Protein AF-A0A538C9Y2-F1 (afdb_monomer)

Solvent-accessible surface area (backbone atoms only — not comparable to full-atom values): 11359 Å² total; per-residue (Å²): 138,82,80,75,84,70,87,65,75,98,42,74,61,58,55,48,51,52,52,49,19,61,74,65,37,45,40,38,37,47,62,52,49,59,55,42,69,85,42,98,68,53,75,65,58,52,51,53,49,55,51,49,41,48,76,68,60,25,46,80,41,68,25,97,85,27,70,42,57,88,92,59,59,71,80,71,90,69,94,67,87,70,79,77,81,77,71,86,83,58,96,64,52,66,62,55,53,51,48,57,54,56,45,64,68,47,66,74,74,50,72,69,51,50,44,54,32,50,60,38,36,77,73,68,34,61,67,35,45,51,53,58,50,48,39,43,46,58,56,31,50,61,55,32,59,79,54,60,86,72,83,60,54,71,65,56,41,35,52,54,14,48,54,18,38,53,53,29,68,76,66,61,61,66,87,74,74,62,59,65,70,68,60,26,49,60,36,37,74,106

Secondary structure (DSSP, 8-state):
-----------HHHHHHHHHHHHHSEEEHHHHHHHHHTS---HHHHHHHHHHHHHTTPEEE--SS-SS-TTT-PPP---S-------TT-TTHHHHHHHHHHHHHSPPPPHHHHHHHHHHHHTT-HHHHHHHHHHHHHHHHHHHHTTTTSSS-HHHHHHHHHHHHHHHHHH--GGG---HHHHHHHHHH-

Structure (mmCIF, N/CA/C/O backbone):
data_AF-A0A538C9Y2-F1
#
_entry.id   AF-A0A538C9Y2-F1
#
loop_
_atom_site.group_PDB
_atom_site.id
_atom_site.type_symbol
_atom_site.label_atom_id
_atom_site.label_alt_id
_atom_site.label_comp_id
_atom_site.label_asym_id
_atom_site.label_entity_id
_atom_site.label_seq_id
_atom_site.pdbx_PDB_ins_code
_atom_site.Cartn_x
_atom_site.Cartn_y
_atom_site.Cartn_z
_atom_site.occupancy
_atom_site.B_iso_or_equiv
_atom_site.auth_seq_id
_atom_site.auth_comp_id
_atom_site.auth_asym_id
_atom_site.auth_atom_id
_atom_site.pdbx_PDB_model_num
ATOM 1 N N . MET A 1 1 ? -18.931 -24.670 15.372 1.00 31.06 1 MET A N 1
ATOM 2 C CA . MET A 1 1 ? -18.479 -24.157 16.679 1.00 31.06 1 MET A CA 1
ATOM 3 C C . MET A 1 1 ? -16.964 -24.168 16.667 1.00 31.06 1 MET A C 1
ATOM 5 O O . MET A 1 1 ? -16.371 -25.188 16.983 1.00 31.06 1 MET A O 1
ATOM 9 N N . LEU A 1 2 ? -16.358 -23.085 16.188 1.00 30.67 2 LEU A N 1
ATOM 10 C CA . LEU A 1 2 ? -14.937 -22.816 16.376 1.00 30.67 2 LEU A CA 1
ATOM 11 C C . LEU A 1 2 ? -14.895 -21.688 17.400 1.00 30.67 2 LEU A C 1
ATOM 13 O O . LEU A 1 2 ? -15.105 -20.535 17.055 1.00 30.67 2 LEU A O 1
ATOM 17 N N . THR A 1 3 ? -14.762 -22.043 18.673 1.00 33.00 3 THR A N 1
ATOM 18 C CA . THR A 1 3 ? -14.385 -21.080 19.704 1.00 33.00 3 THR A CA 1
ATOM 19 C C . THR A 1 3 ? -12.916 -20.787 19.460 1.00 33.00 3 THR A C 1
ATOM 21 O O . THR A 1 3 ? -12.056 -21.605 19.784 1.00 33.00 3 THR A O 1
ATOM 24 N N . VAL A 1 4 ? -12.632 -19.678 18.782 1.00 35.84 4 VAL A N 1
ATOM 25 C CA . VAL A 1 4 ? -11.295 -19.097 18.835 1.00 35.84 4 VAL A CA 1
ATOM 26 C C . VAL A 1 4 ? -11.118 -18.693 20.297 1.00 35.84 4 VAL A C 1
ATOM 28 O O . VAL A 1 4 ? -11.858 -17.844 20.789 1.00 35.84 4 VAL A O 1
ATOM 31 N N . ASP A 1 5 ? -10.235 -19.389 21.015 1.00 40.16 5 ASP A N 1
ATOM 32 C CA . ASP A 1 5 ? -9.753 -18.986 22.339 1.00 40.16 5 ASP A CA 1
ATOM 33 C C . ASP A 1 5 ? -8.989 -17.671 22.158 1.00 40.16 5 ASP A C 1
ATOM 35 O O . ASP A 1 5 ? -7.766 -17.645 22.020 1.00 40.16 5 ASP A O 1
ATOM 39 N N . ILE A 1 6 ? -9.723 -16.567 22.058 1.00 46.56 6 ILE A N 1
ATOM 40 C CA . ILE A 1 6 ? -9.126 -15.243 22.059 1.00 46.56 6 ILE A CA 1
ATOM 41 C C . ILE A 1 6 ? -8.857 -14.943 23.521 1.00 46.56 6 ILE A C 1
ATOM 43 O O . ILE A 1 6 ? -9.779 -14.792 24.321 1.00 46.56 6 ILE A O 1
ATOM 47 N N . SER A 1 7 ? -7.576 -14.879 23.865 1.00 45.91 7 SER A N 1
ATOM 48 C CA . SER A 1 7 ? -7.099 -14.398 25.157 1.00 45.91 7 SER A CA 1
ATOM 49 C C . SER A 1 7 ? -7.312 -12.880 25.245 1.00 45.91 7 SER A C 1
ATOM 51 O O . SER A 1 7 ? -6.352 -12.116 25.364 1.00 45.91 7 SER A O 1
ATOM 53 N N . LEU A 1 8 ? -8.567 -12.434 25.143 1.00 50.62 8 LEU A N 1
ATOM 54 C CA . LEU A 1 8 ? -8.949 -11.101 25.580 1.00 50.62 8 LEU A CA 1
ATOM 55 C C . LEU A 1 8 ? -8.762 -11.091 27.099 1.00 50.62 8 LEU A C 1
ATOM 57 O O . LEU A 1 8 ? -9.219 -12.024 27.765 1.00 50.62 8 LEU A O 1
ATOM 61 N N . PRO A 1 9 ? -8.058 -10.104 27.667 1.00 51.81 9 PRO A N 1
ATOM 62 C CA . PRO A 1 9 ? -8.057 -9.949 29.111 1.00 51.81 9 PRO A CA 1
ATOM 63 C C . PRO A 1 9 ? -9.517 -9.822 29.581 1.00 51.81 9 PRO A C 1
ATOM 65 O O . PRO A 1 9 ? -10.330 -9.212 28.885 1.00 51.81 9 PRO A O 1
ATOM 68 N N . ASP A 1 10 ? -9.853 -10.434 30.723 1.00 52.84 10 ASP A N 1
ATOM 69 C CA . ASP A 1 10 ? -11.167 -10.325 31.380 1.00 52.84 10 ASP A CA 1
ATOM 70 C C . ASP A 1 10 ? -11.382 -8.874 31.841 1.00 52.84 10 ASP A C 1
ATOM 72 O O . ASP A 1 10 ? -11.237 -8.528 33.013 1.00 52.84 10 ASP A O 1
ATOM 76 N N . VAL A 1 11 ? -11.652 -7.996 30.882 1.00 62.91 11 VAL A N 1
ATOM 77 C CA . VAL A 1 11 ? -11.918 -6.583 31.097 1.00 62.91 11 VAL A CA 1
ATOM 78 C C . VAL A 1 11 ? -13.399 -6.383 30.840 1.00 62.91 11 VAL A C 1
ATOM 80 O O . VAL A 1 11 ? -13.886 -6.573 29.721 1.00 62.91 11 VAL A O 1
ATOM 83 N N . GLU A 1 12 ? -14.127 -6.016 31.893 1.00 63.16 12 GLU A N 1
ATOM 84 C CA . GLU A 1 12 ? -15.571 -5.771 31.832 1.00 63.16 12 GLU A CA 1
ATOM 85 C C . GLU A 1 12 ? -15.935 -4.728 30.756 1.00 63.16 12 GLU A C 1
ATOM 87 O O . GLU A 1 12 ? -17.010 -4.816 30.159 1.00 63.16 12 GLU A O 1
ATOM 92 N N . GLU A 1 13 ? -15.040 -3.781 30.449 1.00 64.88 13 GLU A N 1
ATOM 93 C CA . GLU A 1 13 ? -15.229 -2.781 29.389 1.00 64.88 13 GLU A CA 1
ATOM 94 C C . GLU A 1 13 ? -15.234 -3.385 27.974 1.00 64.88 13 GLU A C 1
ATOM 96 O O . GLU A 1 13 ? -16.109 -3.046 27.174 1.00 64.88 13 GLU A O 1
ATOM 101 N N . LEU A 1 14 ? -14.332 -4.329 27.669 1.00 66.19 14 LEU A N 1
ATOM 102 C CA . LEU A 1 14 ? -14.289 -5.008 26.363 1.00 66.19 14 LEU A CA 1
ATOM 103 C C . LEU A 1 14 ? -15.532 -5.873 26.146 1.00 66.19 14 LEU A C 1
ATOM 105 O O . LEU A 1 14 ? -16.110 -5.870 25.058 1.00 66.19 14 LEU A O 1
ATOM 109 N N . GLN A 1 15 ? -15.983 -6.578 27.188 1.00 68.62 15 GLN A N 1
ATOM 110 C CA . GLN A 1 15 ? -17.207 -7.381 27.120 1.00 68.62 15 GLN A CA 1
ATOM 111 C C . GLN A 1 15 ? -18.448 -6.510 26.907 1.00 68.62 15 GLN A C 1
ATOM 113 O O . GLN A 1 15 ? -19.307 -6.861 26.095 1.00 68.62 15 GLN A O 1
ATOM 118 N N . LYS A 1 16 ? -18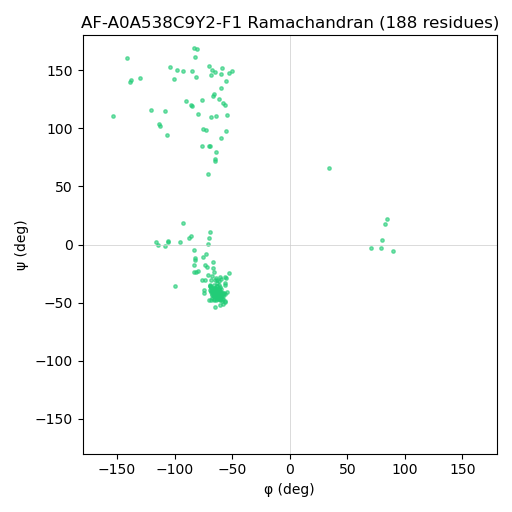.524 -5.352 27.575 1.00 71.56 16 LYS A N 1
ATOM 119 C CA . LYS A 1 16 ? -19.590 -4.372 27.340 1.00 71.56 16 LYS A CA 1
ATOM 120 C C . LYS A 1 16 ? -19.597 -3.863 25.907 1.00 71.56 16 LYS A C 1
ATOM 122 O O . LYS A 1 16 ? -20.661 -3.822 25.299 1.00 71.56 16 LYS A O 1
ATOM 127 N N . LEU A 1 17 ? -18.431 -3.511 25.367 1.00 73.75 17 LEU A N 1
ATOM 128 C CA . LEU A 1 17 ? -18.324 -3.008 24.000 1.00 73.75 17 LEU A CA 1
ATOM 129 C C . LEU A 1 17 ? -18.760 -4.066 22.978 1.00 73.75 17 LEU A C 1
ATOM 131 O O . LEU A 1 17 ? -19.532 -3.768 22.070 1.00 73.75 17 LEU A O 1
ATOM 135 N N . VAL A 1 18 ? -18.315 -5.311 23.154 1.00 72.19 18 VAL A N 1
ATOM 136 C CA . VAL A 1 18 ? -18.739 -6.450 22.329 1.00 72.19 18 VAL A CA 1
ATOM 137 C C . VAL A 1 18 ? -20.254 -6.626 22.396 1.00 72.19 18 VAL A C 1
ATOM 139 O O . VAL A 1 18 ? -20.898 -6.770 21.359 1.00 72.19 18 VAL A O 1
ATOM 142 N N . GLN A 1 19 ? -20.836 -6.585 23.596 1.00 72.88 19 GLN A N 1
ATOM 143 C CA . GLN A 1 19 ? -22.275 -6.747 23.784 1.00 72.88 19 GLN A CA 1
ATOM 144 C C . GLN A 1 19 ? -23.070 -5.608 23.134 1.00 72.88 19 GLN A C 1
ATOM 146 O O . GLN A 1 19 ? -24.059 -5.876 22.453 1.00 72.88 19 GLN A O 1
ATOM 151 N N . GLU A 1 20 ? -22.616 -4.361 23.265 1.00 73.81 20 GLU A N 1
ATOM 152 C CA . GLU A 1 20 ? -23.222 -3.224 22.568 1.00 73.81 20 GLU A CA 1
ATOM 153 C C . GLU A 1 20 ? -23.109 -3.350 21.046 1.00 73.81 20 GLU A C 1
ATOM 155 O O . GLU A 1 20 ? -24.078 -3.068 20.342 1.00 73.81 20 GLU A O 1
ATOM 160 N N . GLY A 1 21 ? -21.964 -3.809 20.534 1.00 72.50 21 GLY A N 1
ATOM 161 C CA . GLY A 1 21 ? -21.765 -4.047 19.106 1.00 72.50 21 GLY A CA 1
ATOM 162 C C . GLY A 1 21 ? -22.642 -5.167 18.559 1.00 72.50 21 GLY A C 1
ATOM 163 O O . GLY A 1 21 ? -23.191 -5.035 17.470 1.00 72.50 21 GLY A O 1
ATOM 164 N N . LEU A 1 22 ? -22.848 -6.234 19.332 1.00 69.81 22 LEU A N 1
ATOM 165 C CA . LEU A 1 22 ? -23.773 -7.321 19.000 1.00 69.81 22 LEU A CA 1
ATOM 166 C C . LEU A 1 22 ? -25.245 -6.883 19.061 1.00 69.81 22 LEU A C 1
ATOM 168 O O . LEU A 1 22 ? -26.044 -7.347 18.250 1.00 69.81 22 LEU A O 1
ATOM 172 N N . GLU A 1 23 ? -25.618 -5.995 19.988 1.00 72.75 23 GLU A N 1
ATOM 173 C CA . GLU A 1 23 ? -26.985 -5.462 20.084 1.00 72.75 23 GLU A CA 1
ATOM 174 C C . GLU A 1 23 ? -27.297 -4.435 18.988 1.00 72.75 23 GLU A C 1
ATOM 176 O O . GLU A 1 23 ? -28.391 -4.449 18.418 1.00 72.75 23 GLU A O 1
ATOM 181 N N . LYS A 1 24 ? -26.349 -3.541 18.688 1.00 72.38 24 LYS A N 1
ATOM 182 C CA . LYS A 1 24 ? -26.506 -2.489 17.672 1.00 72.38 24 LYS A CA 1
ATOM 183 C C . LYS A 1 24 ? -26.214 -2.995 16.257 1.00 72.38 24 LYS A C 1
ATOM 185 O O . LYS A 1 24 ? -26.699 -2.400 15.298 1.00 72.38 24 LYS A O 1
ATOM 190 N N . GLY A 1 25 ? -25.428 -4.064 16.118 1.00 68.50 25 GLY A N 1
ATOM 191 C CA . GLY A 1 25 ? -24.939 -4.602 14.844 1.00 68.50 25 GLY A CA 1
ATOM 192 C C . GLY A 1 25 ? -23.894 -3.725 14.146 1.00 68.50 25 GLY A C 1
ATOM 193 O O . GLY A 1 25 ? -23.379 -4.112 13.102 1.00 68.50 25 GLY A O 1
ATOM 194 N N . VAL A 1 26 ? -23.573 -2.558 14.710 1.00 74.19 26 VAL A N 1
ATOM 195 C CA . VAL A 1 26 ? -22.614 -1.583 14.183 1.00 74.19 26 VAL A CA 1
ATOM 196 C C . VAL A 1 26 ? -21.761 -1.027 15.323 1.00 74.19 26 VAL A C 1
ATOM 198 O O . VAL A 1 26 ? -22.283 -0.791 16.415 1.00 74.19 26 VAL A O 1
ATOM 201 N N . LEU A 1 27 ? -20.471 -0.807 15.071 1.00 78.25 27 LEU A N 1
ATOM 202 C CA . LEU A 1 27 ? -19.543 -0.154 16.004 1.00 78.25 27 LEU A CA 1
ATOM 203 C C . LEU A 1 27 ? -18.630 0.818 15.260 1.00 78.25 27 LEU A C 1
ATOM 205 O O . LEU A 1 27 ? -18.125 0.501 14.181 1.00 78.25 27 LEU A O 1
ATOM 209 N N . ASN A 1 28 ? -18.368 1.977 15.860 1.00 77.56 28 ASN A N 1
ATOM 210 C CA . ASN A 1 28 ? -17.467 2.969 15.277 1.00 77.56 28 ASN A CA 1
ATOM 211 C C . ASN A 1 28 ? -16.035 2.768 15.793 1.00 77.56 28 ASN A C 1
ATOM 213 O O . ASN A 1 28 ? -15.823 2.400 16.950 1.00 77.56 28 ASN A O 1
ATOM 217 N N . TYR A 1 29 ? -15.027 3.092 14.978 1.00 69.94 29 TYR A N 1
ATOM 218 C CA . TYR A 1 29 ? -13.628 2.995 15.424 1.00 69.94 29 TYR A CA 1
ATOM 219 C C . TYR A 1 29 ? -13.304 3.879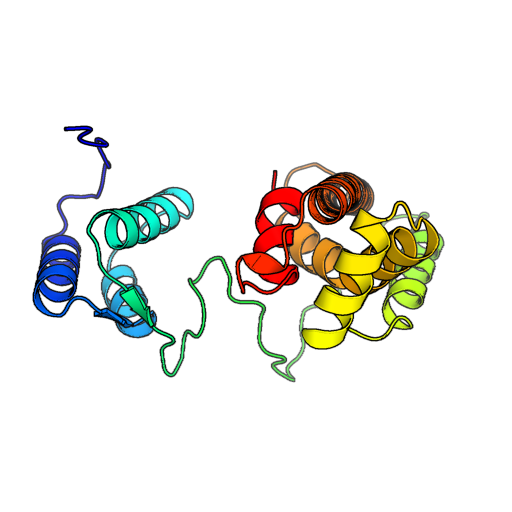 16.636 1.00 69.94 29 TYR A C 1
ATOM 221 O O . TYR A 1 29 ? -12.445 3.507 17.427 1.00 69.94 29 TYR A O 1
ATOM 229 N N . ASP A 1 30 ? -13.988 5.012 16.813 1.00 68.38 30 ASP A N 1
ATOM 230 C CA . ASP A 1 30 ? -13.795 5.882 17.982 1.00 68.38 30 ASP A CA 1
ATOM 231 C C . ASP A 1 30 ? -14.296 5.230 19.277 1.00 68.38 30 ASP A C 1
ATOM 233 O O . ASP A 1 30 ? -13.669 5.370 20.325 1.00 68.38 30 ASP A O 1
ATOM 237 N N . GLU A 1 31 ? -15.397 4.476 19.205 1.00 72.31 31 GLU A N 1
ATOM 238 C CA . GLU A 1 31 ? -15.946 3.736 20.348 1.00 72.31 31 GLU A CA 1
ATOM 239 C C . GLU A 1 31 ? -15.002 2.598 20.744 1.00 72.31 31 GLU A C 1
ATOM 241 O O . GLU A 1 31 ? -14.722 2.397 21.926 1.00 72.31 31 GLU A O 1
ATOM 246 N N . ILE A 1 32 ? -14.442 1.912 19.744 1.00 74.56 32 ILE A N 1
ATOM 247 C CA . ILE A 1 32 ? -13.447 0.859 19.952 1.00 74.56 32 ILE A CA 1
ATOM 248 C C . ILE A 1 32 ? -12.157 1.449 20.527 1.00 74.56 32 ILE A C 1
ATOM 250 O O . ILE A 1 32 ? -11.648 0.936 21.515 1.00 74.56 32 ILE A O 1
ATOM 254 N N . ALA A 1 33 ? -11.644 2.545 19.965 1.00 70.44 33 ALA A N 1
ATOM 255 C CA . ALA A 1 33 ? -10.437 3.205 20.457 1.00 70.44 33 ALA A CA 1
ATOM 256 C C . ALA A 1 33 ? -10.598 3.706 21.898 1.00 70.44 33 ALA A C 1
ATOM 258 O O . ALA A 1 33 ? -9.693 3.515 22.697 1.00 70.44 33 ALA A O 1
ATOM 259 N N . THR A 1 34 ? -11.759 4.268 22.246 1.00 71.75 34 THR A N 1
ATOM 260 C CA . THR A 1 34 ? -12.047 4.730 23.614 1.00 71.75 34 THR A CA 1
ATOM 261 C C . THR A 1 34 ? -12.058 3.568 24.607 1.00 71.75 34 THR A C 1
ATOM 263 O O . THR A 1 34 ? -11.487 3.682 25.683 1.00 71.75 34 THR A O 1
ATOM 266 N N . ALA A 1 35 ? -12.660 2.431 24.247 1.00 72.00 35 ALA A N 1
ATOM 267 C CA . ALA A 1 35 ? -12.663 1.251 25.113 1.00 72.00 35 ALA A CA 1
ATOM 268 C C . ALA A 1 35 ? -11.287 0.574 25.214 1.00 72.00 35 ALA A C 1
ATOM 270 O O . ALA A 1 35 ? -11.013 -0.114 26.191 1.00 72.00 35 ALA A O 1
ATOM 271 N N . LEU A 1 36 ? -10.443 0.734 24.191 1.00 70.12 36 LEU A N 1
ATOM 272 C CA . LEU A 1 36 ? -9.070 0.233 24.173 1.00 70.12 36 LEU A CA 1
ATOM 273 C C . LEU A 1 36 ? -8.085 1.182 24.876 1.00 70.12 36 LEU A C 1
ATOM 275 O O . LEU A 1 36 ? -6.998 0.736 25.215 1.00 70.12 36 LEU A O 1
ATOM 279 N N . ASP A 1 37 ? -8.427 2.456 25.096 1.00 66.25 37 ASP A N 1
ATOM 280 C CA . ASP A 1 37 ? -7.532 3.449 25.719 1.00 66.25 37 ASP A CA 1
ATOM 281 C C . ASP A 1 37 ? -7.223 3.095 27.184 1.00 66.25 37 ASP A C 1
ATOM 283 O O . ASP A 1 37 ? -6.094 3.247 27.649 1.00 66.25 37 ASP A O 1
ATOM 287 N N . ASP A 1 38 ? -8.207 2.522 27.882 1.00 60.06 38 ASP A N 1
ATOM 288 C CA . ASP A 1 38 ? -8.070 2.051 29.264 1.00 60.06 38 ASP A CA 1
ATOM 289 C C . ASP A 1 38 ? -7.440 0.645 29.369 1.00 60.06 38 ASP A C 1
ATOM 291 O O . ASP A 1 38 ? -7.153 0.166 30.471 1.00 60.06 38 ASP A O 1
ATOM 295 N N . VAL A 1 39 ? -7.175 -0.024 28.237 1.00 64.38 39 VAL A N 1
ATOM 296 C CA . VAL A 1 39 ? -6.642 -1.393 28.200 1.00 64.38 39 VAL A CA 1
ATOM 297 C C . VAL A 1 39 ? -5.302 -1.434 27.474 1.00 64.38 39 VAL A C 1
ATOM 299 O O . VAL A 1 39 ? -5.211 -1.239 26.266 1.00 64.38 39 VAL A O 1
ATOM 302 N N . GLU A 1 40 ? -4.235 -1.794 28.190 1.00 57.75 40 GLU A N 1
ATOM 303 C CA . GLU A 1 40 ? -2.929 -2.046 27.571 1.00 57.75 40 GLU A CA 1
ATOM 304 C C . GLU A 1 40 ? -2.962 -3.332 26.724 1.00 57.75 40 GLU A C 1
ATOM 306 O O . GLU A 1 40 ? -2.590 -4.417 27.175 1.00 57.75 40 GLU A O 1
ATOM 311 N N . LEU A 1 41 ? -3.408 -3.213 25.473 1.00 65.81 41 LEU A N 1
ATOM 312 C CA . LEU A 1 41 ? -3.376 -4.286 24.484 1.00 65.81 41 LEU A CA 1
ATOM 313 C C . LEU A 1 41 ? -2.211 -4.110 23.518 1.00 65.81 41 LEU A C 1
ATOM 315 O O . LEU A 1 41 ? -1.856 -3.008 23.090 1.00 65.81 41 LEU A O 1
ATOM 319 N N . ASN A 1 42 ? -1.606 -5.234 23.150 1.00 62.62 42 ASN A N 1
ATOM 320 C CA . ASN A 1 42 ? -0.593 -5.259 22.108 1.00 62.62 42 ASN A CA 1
ATOM 321 C C . ASN A 1 42 ? -1.243 -5.249 20.707 1.00 62.62 42 ASN A C 1
ATOM 323 O O . ASN A 1 42 ? -2.450 -5.424 20.540 1.00 62.62 42 ASN A O 1
ATOM 327 N N . LYS A 1 43 ? -0.430 -5.020 19.669 1.00 60.19 43 LYS A N 1
ATOM 328 C CA . LYS A 1 43 ? -0.933 -4.885 18.290 1.00 60.19 43 LYS A CA 1
ATOM 329 C C . LYS A 1 43 ? -1.671 -6.130 17.786 1.00 60.19 43 LYS A C 1
ATOM 331 O O . LYS A 1 43 ? -2.673 -5.973 17.104 1.00 60.19 43 LYS A O 1
ATOM 336 N N . GLU A 1 44 ? -1.199 -7.326 18.138 1.00 60.69 44 GLU A N 1
ATOM 337 C CA . GLU A 1 44 ? -1.849 -8.592 17.764 1.00 60.69 44 GLU A CA 1
ATOM 338 C C . GLU A 1 44 ? -3.220 -8.737 18.438 1.00 60.69 44 GLU A C 1
ATOM 340 O O . GLU A 1 44 ? -4.202 -9.022 17.766 1.00 60.69 44 GLU A O 1
ATOM 345 N N . GLN A 1 45 ? -3.326 -8.430 19.734 1.00 65.50 45 GLN A N 1
ATOM 346 C CA . GLN A 1 45 ? -4.592 -8.494 20.471 1.00 65.50 45 GLN A CA 1
ATOM 347 C C . GLN A 1 45 ? -5.638 -7.516 19.930 1.00 65.50 45 GLN A C 1
ATOM 349 O O . GLN A 1 45 ? -6.827 -7.827 19.905 1.00 65.50 45 GLN A O 1
ATOM 354 N N . ILE A 1 46 ? -5.202 -6.337 19.483 1.00 70.00 46 ILE A N 1
ATOM 355 C CA . ILE A 1 46 ? -6.085 -5.358 18.847 1.00 70.00 46 ILE A CA 1
ATOM 356 C C . ILE A 1 46 ? -6.607 -5.904 17.507 1.00 70.00 46 ILE A C 1
ATOM 358 O O . ILE A 1 46 ? -7.798 -5.787 17.222 1.00 70.00 46 ILE A O 1
ATOM 362 N N . GLU A 1 47 ? -5.748 -6.510 16.684 1.00 67.12 47 GLU A N 1
ATOM 363 C CA . GLU A 1 47 ? -6.144 -7.123 15.405 1.00 67.12 47 GLU A CA 1
ATOM 364 C C . GLU A 1 47 ? -7.097 -8.317 15.598 1.00 67.12 47 GLU A C 1
ATOM 366 O O . GLU A 1 47 ? -8.112 -8.418 14.896 1.00 67.12 47 GLU A O 1
ATOM 371 N N . ASP A 1 48 ? -6.835 -9.165 16.593 1.00 70.06 48 ASP A N 1
ATOM 372 C CA . ASP A 1 48 ? -7.717 -10.273 16.972 1.00 70.06 48 ASP A CA 1
ATOM 373 C C . ASP A 1 48 ? -9.092 -9.765 17.428 1.00 70.06 48 ASP A C 1
ATOM 375 O O . ASP A 1 48 ? -10.122 -10.337 17.060 1.00 70.06 48 ASP A O 1
ATOM 379 N N . PHE A 1 49 ? -9.132 -8.649 18.163 1.00 75.19 49 PHE A N 1
ATOM 380 C CA . PHE A 1 49 ? -10.379 -8.026 18.608 1.00 75.19 49 PHE A CA 1
ATOM 381 C C . PHE A 1 49 ? -11.219 -7.492 17.439 1.00 75.19 49 PHE A C 1
ATOM 383 O O . PHE A 1 49 ? -12.422 -7.746 17.371 1.00 75.19 49 PHE A O 1
ATOM 390 N N . TYR A 1 50 ? -10.597 -6.815 16.469 1.00 73.56 50 TYR A N 1
ATOM 391 C CA . TYR A 1 50 ? -11.299 -6.382 15.254 1.00 73.56 50 TYR A CA 1
ATOM 392 C C . TYR A 1 50 ? -11.845 -7.568 14.454 1.00 73.56 50 TYR A C 1
ATOM 394 O O . TYR A 1 50 ? -12.980 -7.527 13.976 1.00 73.56 50 TYR A O 1
ATOM 402 N N . THR A 1 51 ? -11.057 -8.637 14.338 1.00 71.69 51 THR A N 1
ATOM 403 C CA . THR A 1 51 ? -11.466 -9.862 13.639 1.00 71.69 51 THR A CA 1
ATOM 404 C C . THR A 1 51 ? -12.653 -10.527 14.337 1.00 71.69 51 THR A C 1
ATOM 406 O O . THR A 1 51 ? -13.598 -10.956 13.675 1.00 71.69 51 THR A O 1
ATOM 409 N N . TYR A 1 52 ? -12.645 -10.553 15.671 1.00 76.75 52 TYR A N 1
ATOM 410 C CA . TYR A 1 52 ? -13.730 -11.093 16.486 1.00 76.75 52 TYR A CA 1
ATOM 411 C C . TYR A 1 52 ? -15.054 -10.359 16.275 1.00 76.75 52 TYR A C 1
ATOM 413 O O . TYR A 1 52 ? -16.082 -11.011 16.082 1.00 76.75 52 TYR A O 1
ATOM 421 N N . LEU A 1 53 ? -15.029 -9.023 16.260 1.00 75.94 53 LEU A N 1
ATOM 422 C CA . LEU A 1 53 ? -16.221 -8.204 16.024 1.00 75.94 53 LEU A CA 1
ATOM 423 C C . LEU A 1 53 ? -16.846 -8.502 14.653 1.00 75.94 53 LEU A C 1
ATOM 425 O O . LEU A 1 53 ? -18.056 -8.703 14.557 1.00 75.94 53 LEU A O 1
ATOM 429 N N . ILE A 1 54 ? -16.020 -8.613 13.611 1.00 71.38 54 ILE A N 1
ATOM 430 C CA . ILE A 1 54 ? -16.481 -8.917 12.250 1.00 71.38 54 ILE A CA 1
ATOM 431 C C . ILE A 1 54 ? -17.070 -10.336 12.166 1.00 71.38 54 ILE A C 1
ATOM 433 O O . ILE A 1 54 ? -18.137 -10.519 11.580 1.00 71.38 54 ILE A O 1
ATOM 437 N N . ASP A 1 55 ? -16.413 -11.337 12.765 1.00 73.25 55 ASP A N 1
ATOM 438 C CA . ASP A 1 55 ? -16.884 -12.735 12.757 1.00 73.25 55 ASP A CA 1
ATOM 439 C C . ASP A 1 55 ? -18.217 -12.906 13.508 1.00 73.25 55 ASP A C 1
ATOM 441 O O . ASP A 1 55 ? -19.061 -13.718 13.127 1.00 73.25 55 ASP A O 1
ATOM 445 N N . HIS A 1 56 ? -18.451 -12.077 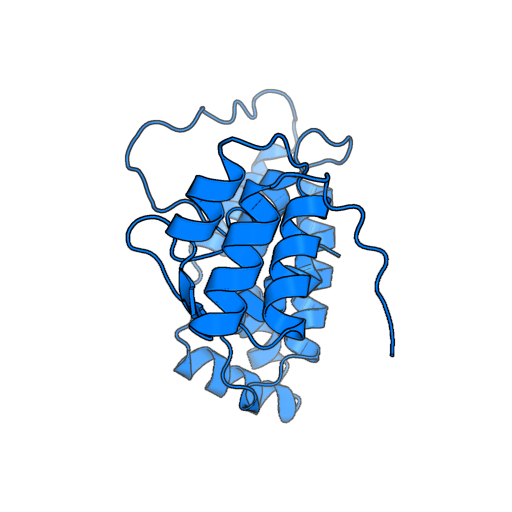14.529 1.00 72.75 56 HIS A N 1
ATOM 446 C CA . HIS A 1 56 ? -19.698 -12.055 15.299 1.00 72.75 56 HIS A CA 1
ATOM 447 C C . HIS A 1 56 ? -20.790 -11.173 14.669 1.00 72.75 56 HIS A C 1
ATOM 449 O O . HIS A 1 56 ? -21.865 -11.023 15.252 1.00 72.75 56 HIS A O 1
ATOM 455 N N . GLY A 1 57 ? -20.561 -10.652 13.458 1.00 65.75 57 GLY A N 1
ATOM 456 C CA . GLY A 1 57 ? -21.569 -9.939 12.674 1.00 65.75 57 GLY A CA 1
ATOM 457 C C . GLY A 1 57 ? -21.720 -8.460 13.020 1.00 65.75 57 GLY A C 1
ATOM 458 O O . GLY A 1 57 ? -22.768 -7.888 12.727 1.00 65.75 57 GLY A O 1
ATOM 459 N N . VAL A 1 58 ? -20.701 -7.846 13.628 1.00 76.56 58 VAL A N 1
ATOM 460 C CA . VAL A 1 58 ? -20.666 -6.403 13.883 1.00 76.56 58 VAL A CA 1
ATOM 461 C C . VAL A 1 58 ? -20.015 -5.684 12.702 1.00 76.56 58 VAL A C 1
ATOM 463 O O . VAL A 1 58 ? -18.875 -5.968 12.328 1.00 76.56 58 VAL A O 1
ATOM 466 N N . GLU A 1 59 ? -20.732 -4.732 12.114 1.00 66.25 59 GLU A N 1
ATOM 467 C CA . GLU A 1 59 ? -20.242 -3.914 11.008 1.00 66.25 59 GLU A CA 1
ATOM 468 C C . GLU A 1 59 ? -19.456 -2.704 11.549 1.00 66.25 59 GLU A C 1
ATOM 470 O O . GLU A 1 59 ? -19.968 -1.888 12.315 1.00 66.25 59 GLU A O 1
ATOM 475 N N . LEU A 1 60 ? -18.176 -2.604 11.179 1.00 74.94 60 LEU A N 1
ATOM 476 C CA . LEU A 1 60 ? -17.288 -1.537 11.644 1.00 74.94 60 LEU A CA 1
ATOM 477 C C . LEU A 1 60 ? -17.442 -0.291 10.764 1.00 74.94 60 LEU A C 1
ATOM 479 O O . LEU A 1 60 ? -17.175 -0.346 9.562 1.00 74.94 60 LEU A O 1
ATOM 483 N N . MET A 1 61 ? -17.850 0.828 11.360 1.00 66.38 61 MET A N 1
ATOM 484 C CA . MET A 1 61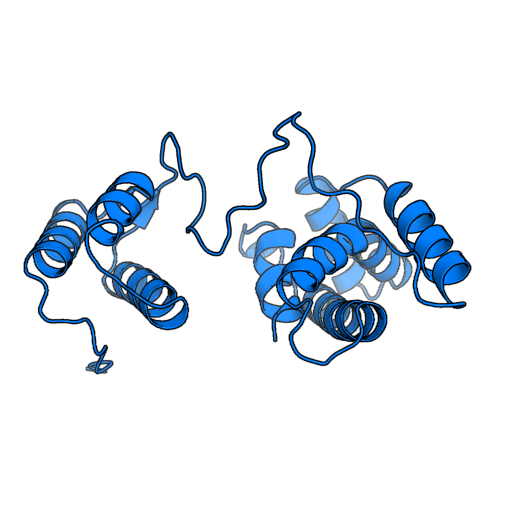 ? -18.039 2.106 10.671 1.00 66.38 61 MET A CA 1
ATOM 485 C C . MET A 1 61 ? -16.915 3.109 10.954 1.00 66.38 61 MET A C 1
ATOM 487 O O . MET A 1 61 ? -16.279 3.107 12.010 1.00 66.38 61 MET A O 1
ATOM 491 N N . GLU A 1 62 ? -16.697 4.004 9.986 1.00 57.59 62 GLU A N 1
ATOM 492 C CA . GLU A 1 62 ? -15.766 5.128 10.112 1.00 57.59 62 GLU A CA 1
ATOM 493 C C . GLU A 1 62 ? -16.206 6.065 11.258 1.00 57.59 62 GLU A C 1
ATOM 495 O O . GLU A 1 62 ? -17.343 6.535 11.274 1.00 57.59 62 GLU A O 1
ATOM 500 N N . GLY A 1 63 ? -15.312 6.340 12.213 1.00 57.81 63 GLY A N 1
ATOM 501 C CA . GLY A 1 63 ? -15.501 7.347 13.261 1.00 57.81 63 GLY A CA 1
ATOM 502 C C . GLY A 1 63 ? -15.146 8.766 12.793 1.00 57.81 63 GLY A C 1
ATOM 503 O O . GLY A 1 63 ? -14.546 8.960 11.731 1.00 57.81 63 GLY A O 1
ATOM 504 N N . GLU A 1 64 ? -15.492 9.773 13.596 1.00 48.62 64 GLU A N 1
ATOM 505 C CA . GLU A 1 64 ? -15.114 11.171 13.353 1.00 48.62 64 GLU A CA 1
ATOM 506 C C . GLU A 1 64 ? -13.594 11.369 13.442 1.00 48.62 64 GLU A C 1
ATOM 508 O O . GLU A 1 64 ? -13.028 12.111 12.631 1.00 48.62 64 GLU A O 1
ATOM 513 N N . THR A 1 65 ? -12.925 10.681 14.377 1.00 41.84 65 THR A N 1
ATOM 514 C CA . THR A 1 65 ? -11.463 10.764 14.554 1.00 41.84 65 THR A CA 1
ATOM 515 C C . THR A 1 65 ? -10.700 9.596 13.925 1.00 41.84 65 THR A C 1
ATOM 517 O O . THR A 1 65 ? -9.636 9.803 13.335 1.00 41.84 65 THR A O 1
ATOM 520 N N . HIS A 1 66 ? -11.250 8.384 13.958 1.00 46.88 66 HIS A N 1
ATOM 521 C CA . HIS A 1 66 ? -10.624 7.181 13.412 1.00 46.88 66 HIS A CA 1
ATOM 522 C C . HIS A 1 66 ? -11.440 6.668 12.218 1.00 46.88 66 HIS A C 1
ATOM 524 O O . HIS A 1 66 ? -12.487 6.054 12.372 1.00 46.88 66 HIS A O 1
ATOM 530 N N . LYS A 1 67 ? -10.963 6.906 10.989 1.00 48.97 67 LYS A N 1
ATOM 531 C CA . LYS A 1 67 ? -11.608 6.376 9.763 1.00 48.97 67 LYS A CA 1
ATOM 532 C C . LYS A 1 67 ? -11.227 4.929 9.448 1.00 48.97 67 LYS A C 1
ATOM 534 O O . LYS A 1 67 ? -11.840 4.292 8.604 1.00 48.97 67 LYS A O 1
ATOM 539 N N . HIS A 1 68 ? -10.192 4.436 10.114 1.00 47.19 68 HIS A N 1
ATOM 540 C CA . HIS A 1 68 ? -9.621 3.110 9.947 1.00 47.19 68 HIS A CA 1
ATOM 541 C C . HIS A 1 68 ? -9.219 2.568 11.322 1.00 47.19 68 HIS A C 1
ATOM 543 O O . HIS A 1 68 ? -9.012 3.372 12.241 1.00 47.19 68 HIS A O 1
ATOM 549 N N . PRO A 1 69 ? -9.040 1.243 11.463 1.00 46.56 69 PRO A N 1
ATOM 550 C CA . PRO A 1 69 ? -8.439 0.672 12.658 1.00 46.56 69 PRO A CA 1
ATOM 551 C C . PRO A 1 69 ? -7.113 1.385 13.002 1.00 46.56 69 PRO A C 1
ATOM 553 O O . PRO A 1 69 ? -6.394 1.791 12.084 1.00 46.56 69 PRO A O 1
ATOM 556 N N . PRO A 1 70 ? -6.705 1.489 14.279 1.00 44.91 70 PRO A N 1
ATOM 557 C CA . PRO A 1 70 ? -5.442 2.115 14.690 1.00 44.91 70 PRO A CA 1
ATOM 558 C C . PRO A 1 70 ? -4.202 1.550 13.972 1.00 44.91 70 PRO A C 1
ATOM 560 O O . PRO A 1 70 ? -3.194 2.233 13.815 1.00 44.91 70 PRO A O 1
ATOM 563 N N . HIS A 1 71 ? -4.272 0.307 13.482 1.00 44.69 71 HIS A N 1
ATOM 564 C CA . HIS A 1 71 ? -3.215 -0.336 12.695 1.00 44.69 71 HIS A CA 1
ATOM 565 C C . HIS A 1 71 ? -3.216 0.037 11.194 1.00 44.69 71 HIS A C 1
ATOM 567 O O . HIS A 1 71 ? -2.250 -0.265 10.486 1.00 44.69 71 HIS A O 1
ATOM 573 N N . GLU A 1 72 ? -4.271 0.686 10.699 1.00 38.78 72 GLU A N 1
ATOM 574 C CA . GLU A 1 72 ? -4.486 1.134 9.312 1.00 38.78 72 GLU A CA 1
ATOM 575 C C . GLU A 1 72 ? -4.580 2.661 9.169 1.00 38.78 72 GLU A C 1
ATOM 577 O O . GLU A 1 72 ? -4.742 3.158 8.051 1.00 38.78 72 GLU A O 1
ATOM 582 N N . GLN A 1 73 ? -4.414 3.427 10.253 1.00 40.62 73 GLN A N 1
ATOM 583 C CA . GLN A 1 73 ? -4.201 4.870 10.159 1.00 40.62 73 GLN A CA 1
ATOM 584 C C . GLN A 1 73 ? -2.932 5.158 9.340 1.00 40.62 73 GLN A C 1
ATOM 586 O O . GLN A 1 73 ? -1.812 5.243 9.844 1.00 40.62 73 GLN A O 1
ATOM 591 N N . LEU A 1 74 ? -3.115 5.336 8.032 1.00 43.41 74 LEU A N 1
ATOM 592 C CA . LEU A 1 74 ? -2.253 6.187 7.232 1.00 43.41 74 LEU A CA 1
ATOM 593 C C . LEU A 1 74 ? -2.310 7.559 7.910 1.00 43.41 74 LEU A C 1
ATOM 595 O O . LEU A 1 74 ? -3.410 8.107 8.026 1.00 43.41 74 LEU A O 1
ATOM 599 N N . PRO A 1 75 ? -1.184 8.114 8.384 1.00 35.50 75 PRO A N 1
ATOM 600 C CA . PRO A 1 75 ? -1.214 9.429 8.994 1.00 35.50 75 PRO A CA 1
ATOM 601 C C . PRO A 1 75 ? -1.780 10.404 7.960 1.00 35.50 75 PRO A C 1
ATOM 603 O O . PRO A 1 75 ? -1.258 10.515 6.842 1.00 35.50 75 PRO A O 1
ATOM 606 N N . ALA A 1 76 ? -2.880 11.071 8.319 1.00 34.19 76 ALA A N 1
ATOM 607 C CA . ALA A 1 76 ? -3.328 12.256 7.607 1.00 34.19 76 ALA A CA 1
ATOM 608 C C . ALA A 1 76 ? -2.146 13.242 7.544 1.00 34.19 76 ALA A C 1
ATOM 610 O O . ALA A 1 76 ? -1.305 13.237 8.447 1.00 34.19 76 ALA A O 1
ATOM 611 N N . PRO A 1 77 ? -2.019 14.049 6.479 1.00 34.78 77 PRO A N 1
ATOM 612 C CA . PRO A 1 77 ? -0.918 14.989 6.357 1.00 34.78 77 PRO A C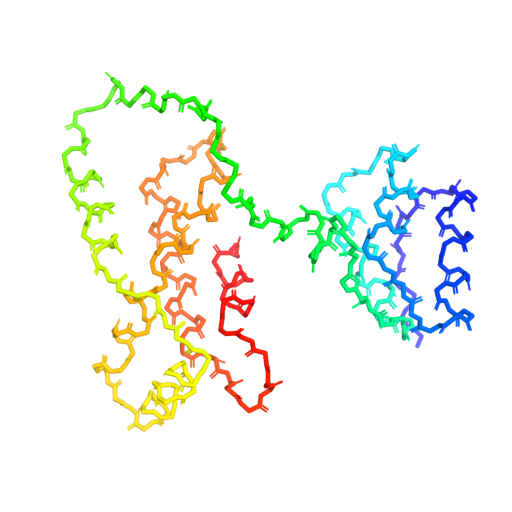A 1
ATOM 613 C C . PRO A 1 77 ? -1.108 16.108 7.386 1.00 34.78 77 PRO A C 1
ATOM 615 O O . PRO A 1 77 ? -1.669 17.157 7.087 1.00 34.78 77 PRO A O 1
ATOM 618 N N . GLU A 1 78 ? -0.652 15.872 8.610 1.00 37.28 78 GLU A N 1
ATOM 619 C CA . GLU A 1 78 ? -0.359 16.932 9.555 1.00 37.28 78 GLU A CA 1
ATOM 620 C C . GLU A 1 78 ? 0.860 17.676 9.011 1.00 37.28 78 GLU A C 1
ATOM 622 O O . GLU A 1 78 ? 1.982 17.163 8.952 1.00 37.28 78 GLU A O 1
ATOM 627 N N . GLU A 1 79 ? 0.622 18.898 8.547 1.00 47.00 79 GLU A N 1
ATOM 628 C CA . GLU A 1 79 ? 1.666 19.892 8.368 1.00 47.00 79 GLU A CA 1
ATOM 629 C C . GLU A 1 79 ? 2.258 20.264 9.735 1.00 47.00 79 GLU A C 1
ATOM 631 O O . GLU A 1 79 ? 2.028 21.365 10.193 1.00 47.00 79 GLU A O 1
ATOM 636 N N . GLU A 1 80 ? 3.041 19.401 10.390 1.00 38.62 80 GLU A N 1
ATOM 637 C CA . GLU A 1 80 ? 4.057 19.823 11.366 1.00 38.62 80 GLU A CA 1
ATOM 638 C C . GLU A 1 80 ? 5.204 18.800 11.469 1.00 38.62 80 GLU A C 1
ATOM 640 O O . GLU A 1 80 ? 5.078 17.685 11.960 1.00 38.62 80 GLU A O 1
ATOM 645 N N . LYS A 1 81 ? 6.371 19.229 10.971 1.00 41.09 81 LYS A N 1
ATOM 646 C CA . LYS A 1 81 ? 7.735 18.863 11.402 1.00 41.09 81 LYS A CA 1
ATOM 647 C C . LYS A 1 81 ? 7.954 17.420 11.898 1.00 41.09 81 LYS A C 1
ATOM 649 O O . LYS A 1 81 ? 8.399 17.200 13.022 1.00 41.09 81 LYS A O 1
ATOM 654 N N . GLY A 1 82 ? 7.805 16.444 11.005 1.00 31.77 82 GLY A N 1
ATOM 655 C CA . GLY A 1 82 ? 8.400 15.119 11.200 1.00 31.77 82 GLY A CA 1
ATOM 656 C C . GLY A 1 82 ? 9.933 15.197 11.346 1.00 31.77 82 GLY A C 1
ATOM 657 O O . GLY A 1 82 ? 10.561 16.112 10.795 1.00 31.77 82 GLY A O 1
ATOM 658 N N . PRO A 1 83 ? 10.563 14.255 12.074 1.00 34.00 83 PRO A N 1
ATOM 659 C CA . PRO A 1 83 ? 11.994 14.281 12.328 1.00 34.00 83 PRO A CA 1
ATOM 660 C C . PRO A 1 83 ? 12.712 14.246 10.982 1.00 34.00 83 PRO A C 1
ATOM 662 O O . PRO A 1 83 ? 12.356 13.465 10.095 1.00 34.00 83 PRO A O 1
ATOM 665 N N . LYS A 1 84 ? 13.726 15.097 10.800 1.00 41.00 84 LYS A N 1
ATOM 666 C CA . LYS A 1 84 ? 14.663 14.906 9.694 1.00 41.00 84 LYS A CA 1
ATOM 667 C C . LYS A 1 84 ? 15.187 13.481 9.846 1.00 41.00 84 LYS A C 1
ATOM 669 O O . LYS A 1 84 ? 15.876 13.206 10.822 1.00 41.00 84 LYS A O 1
ATOM 674 N N . LEU A 1 85 ? 14.825 12.584 8.924 1.00 43.53 85 LEU A N 1
ATOM 675 C CA . LEU A 1 85 ? 15.572 11.350 8.724 1.00 43.53 85 LEU A CA 1
ATOM 676 C C . LEU A 1 85 ? 17.009 11.799 8.468 1.00 43.53 85 LEU A C 1
ATOM 678 O O . LEU A 1 85 ? 17.332 12.254 7.367 1.00 43.53 85 LEU A O 1
ATOM 682 N N . ASP A 1 86 ? 17.837 11.769 9.508 1.00 42.84 86 ASP A N 1
ATOM 683 C CA . ASP A 1 86 ? 19.248 12.063 9.373 1.00 42.84 86 ASP A CA 1
ATOM 684 C C . ASP A 1 86 ? 19.883 10.827 8.750 1.00 42.84 86 ASP A C 1
ATOM 686 O O . ASP A 1 86 ? 20.331 9.893 9.404 1.00 42.84 86 ASP A O 1
ATOM 690 N N . LEU A 1 87 ? 19.801 10.793 7.425 1.00 46.94 87 LEU A N 1
ATOM 691 C CA . LEU A 1 87 ? 20.317 9.740 6.566 1.00 46.94 87 LEU A CA 1
ATOM 692 C C . LEU A 1 87 ? 21.860 9.715 6.553 1.00 46.94 87 LEU A C 1
ATOM 694 O O . LEU A 1 87 ? 22.437 9.057 5.704 1.00 46.94 87 LEU A O 1
ATOM 698 N N . SER A 1 88 ? 22.546 10.445 7.433 1.00 43.88 88 SER A N 1
ATOM 699 C CA . SER A 1 88 ? 23.959 10.832 7.320 1.00 43.88 88 SER A CA 1
ATOM 700 C C . SER A 1 88 ? 25.000 9.716 7.494 1.00 43.88 88 SER A C 1
ATOM 702 O O . SER A 1 88 ? 26.190 10.021 7.464 1.00 43.88 88 SER A O 1
ATOM 704 N N . VAL A 1 89 ? 24.612 8.441 7.622 1.00 47.56 89 VAL A N 1
ATOM 705 C CA . VAL A 1 89 ? 25.553 7.376 8.025 1.00 47.56 89 VAL A CA 1
ATOM 706 C C . VAL A 1 89 ? 25.843 6.310 6.956 1.00 47.56 89 VAL A C 1
ATOM 708 O O . VAL A 1 89 ? 26.717 5.485 7.192 1.00 47.56 89 VAL A O 1
ATOM 711 N N . GLU A 1 90 ? 25.269 6.341 5.743 1.00 46.47 90 GLU A N 1
ATOM 712 C CA . GLU A 1 90 ? 25.661 5.355 4.709 1.00 46.47 90 GLU A CA 1
ATOM 713 C C . GLU A 1 90 ? 26.028 5.926 3.323 1.00 46.47 90 GLU A C 1
ATOM 715 O O . GLU A 1 90 ? 25.377 6.851 2.842 1.00 46.47 90 GLU A O 1
ATOM 720 N N . PRO A 1 91 ? 27.028 5.360 2.609 1.00 45.47 91 PRO A N 1
ATOM 721 C CA . PRO A 1 91 ? 27.433 5.801 1.263 1.00 45.47 91 PRO A CA 1
ATOM 722 C C . PRO A 1 91 ? 26.425 5.468 0.139 1.00 45.47 91 PRO A C 1
ATOM 724 O O . PRO A 1 91 ? 26.684 5.762 -1.025 1.00 45.47 91 PRO A O 1
ATOM 727 N N . SER A 1 92 ? 25.290 4.833 0.458 1.00 53.78 92 SER A N 1
ATOM 728 C CA . SER A 1 92 ? 24.299 4.262 -0.475 1.00 53.78 92 SER A CA 1
ATOM 729 C C . SER A 1 92 ? 23.105 5.189 -0.799 1.00 53.78 92 SER A C 1
ATOM 731 O O . SER A 1 92 ? 22.201 4.819 -1.555 1.00 53.78 92 SER A O 1
ATOM 733 N N . LEU A 1 93 ? 23.091 6.414 -0.258 1.00 56.91 93 LEU A N 1
ATOM 734 C CA . LEU A 1 93 ? 21.917 7.302 -0.245 1.00 56.91 93 LEU A CA 1
ATOM 735 C C . LEU A 1 93 ? 21.475 7.832 -1.604 1.00 56.91 93 LEU A C 1
ATOM 737 O O . LEU A 1 93 ? 20.296 8.143 -1.760 1.00 56.91 93 LEU A O 1
ATOM 741 N N . ASP A 1 94 ? 22.374 7.958 -2.576 1.00 66.12 94 ASP A N 1
ATOM 742 C CA . ASP A 1 94 ? 22.011 8.553 -3.865 1.00 66.12 94 ASP A CA 1
ATOM 743 C C . ASP A 1 94 ? 21.061 7.649 -4.654 1.00 66.12 94 ASP A C 1
ATOM 745 O O . ASP A 1 94 ? 20.117 8.143 -5.271 1.00 66.12 94 ASP A O 1
ATOM 749 N N . SER A 1 95 ? 21.232 6.328 -4.548 1.00 73.94 95 SER A N 1
ATOM 750 C CA . SER A 1 95 ? 20.342 5.352 -5.185 1.00 73.94 95 SER A CA 1
ATOM 751 C C . SER A 1 95 ? 18.947 5.366 -4.550 1.00 73.94 95 SER A C 1
ATOM 753 O O . SER A 1 95 ? 17.941 5.474 -5.251 1.00 73.94 95 SER A O 1
ATOM 755 N N . LEU A 1 96 ? 18.871 5.371 -3.212 1.00 81.25 96 LEU A N 1
ATOM 756 C CA . LEU A 1 96 ? 17.598 5.431 -2.487 1.00 81.25 96 LEU A CA 1
ATOM 757 C C . LEU A 1 96 ? 16.876 6.768 -2.704 1.00 81.25 96 LEU A C 1
ATOM 759 O O . LEU A 1 96 ? 15.670 6.796 -2.938 1.00 81.25 96 LEU A O 1
ATOM 763 N N . ARG A 1 97 ? 17.598 7.891 -2.656 1.00 83.00 97 ARG A N 1
ATOM 764 C CA . ARG A 1 97 ? 17.024 9.220 -2.916 1.00 83.00 97 ARG A CA 1
ATOM 765 C C . ARG A 1 97 ? 16.518 9.337 -4.348 1.00 83.00 97 ARG A C 1
ATOM 767 O O . ARG A 1 97 ? 15.438 9.890 -4.557 1.00 83.00 97 ARG A O 1
ATOM 774 N N . LEU A 1 98 ? 17.267 8.811 -5.318 1.00 82.56 98 LEU A N 1
ATOM 775 C CA . LEU A 1 98 ? 16.836 8.765 -6.712 1.00 82.56 98 LEU A CA 1
ATOM 776 C C . LEU A 1 98 ? 15.564 7.927 -6.859 1.00 82.56 98 LEU A C 1
ATOM 778 O O . LEU A 1 98 ? 14.608 8.399 -7.468 1.00 82.56 98 LEU A O 1
ATOM 782 N N . TYR A 1 99 ? 15.531 6.746 -6.241 1.00 85.62 99 TYR A N 1
ATOM 783 C CA . TYR A 1 99 ? 14.367 5.864 -6.230 1.00 85.62 99 TYR A CA 1
ATOM 784 C C . TYR A 1 99 ? 13.127 6.545 -5.633 1.00 85.62 99 TYR A C 1
ATOM 786 O O . TYR A 1 99 ? 12.088 6.613 -6.288 1.00 85.62 99 TYR A O 1
ATOM 794 N N . LEU A 1 100 ? 13.244 7.136 -4.437 1.00 86.38 100 LEU A N 1
ATOM 795 C CA . LEU A 1 100 ? 12.138 7.839 -3.774 1.00 86.38 100 LEU A CA 1
ATOM 796 C C . LEU A 1 100 ? 11.615 9.016 -4.605 1.00 86.38 100 LEU A C 1
ATOM 798 O O . LEU A 1 100 ? 10.409 9.272 -4.637 1.00 86.38 100 LEU A O 1
ATOM 802 N N . ARG A 1 101 ? 12.511 9.728 -5.297 1.00 87.25 101 ARG A N 1
ATOM 803 C CA . ARG A 1 101 ? 12.121 10.798 -6.217 1.00 87.25 101 ARG A CA 1
ATOM 804 C C . ARG A 1 101 ? 11.373 10.247 -7.428 1.00 87.25 101 ARG A C 1
ATOM 806 O O . ARG A 1 101 ? 10.418 10.879 -7.866 1.00 87.25 101 ARG A O 1
ATOM 813 N N . GLU A 1 102 ? 11.799 9.109 -7.969 1.00 84.94 102 GLU A N 1
ATOM 814 C CA . GLU A 1 102 ? 11.196 8.523 -9.166 1.00 84.94 102 GLU A CA 1
ATOM 815 C C . GLU A 1 102 ? 9.776 8.024 -8.900 1.00 84.94 102 GLU A C 1
ATOM 817 O O . GLU A 1 102 ? 8.849 8.419 -9.605 1.00 84.94 102 GLU A O 1
ATOM 822 N N . ILE A 1 103 ? 9.568 7.281 -7.810 1.00 87.50 103 ILE A N 1
ATOM 823 C CA . ILE A 1 103 ? 8.226 6.813 -7.423 1.00 87.50 103 ILE A CA 1
ATOM 824 C C . ILE A 1 103 ? 7.293 7.971 -7.033 1.00 87.50 103 ILE A C 1
ATOM 826 O O . ILE A 1 103 ? 6.075 7.848 -7.116 1.00 87.50 103 ILE A O 1
ATOM 830 N N . GLY A 1 104 ? 7.852 9.111 -6.610 1.00 85.50 104 GLY A N 1
ATOM 831 C CA . GLY A 1 104 ? 7.095 10.319 -6.287 1.00 85.50 104 GLY A CA 1
ATOM 832 C C . GLY A 1 104 ? 6.527 11.044 -7.511 1.00 85.50 104 GLY A C 1
ATOM 833 O O . GLY A 1 104 ? 5.593 11.829 -7.360 1.00 85.50 104 GLY A O 1
ATOM 834 N N . LYS A 1 105 ? 7.060 10.788 -8.715 1.00 89.12 105 LYS A N 1
ATOM 835 C CA . LYS A 1 105 ? 6.557 11.373 -9.971 1.00 89.12 105 LYS A CA 1
ATOM 836 C C . LYS A 1 105 ? 5.313 10.664 -10.497 1.00 89.12 105 LYS A C 1
ATOM 838 O O . LYS A 1 105 ? 4.576 11.253 -11.286 1.00 89.12 105 LYS A O 1
ATOM 843 N N . VAL A 1 106 ? 5.104 9.408 -10.106 1.00 88.88 106 VAL A N 1
ATOM 844 C CA . VAL A 1 106 ? 3.981 8.607 -10.594 1.00 88.88 106 VAL A CA 1
ATOM 845 C C . VAL A 1 106 ? 2.701 9.061 -9.877 1.00 88.88 106 VAL A C 1
ATOM 847 O O . VAL A 1 106 ? 2.667 9.088 -8.641 1.00 88.88 106 VAL A O 1
ATOM 850 N N . PRO A 1 107 ? 1.650 9.461 -10.617 1.00 86.94 107 PRO A N 1
ATOM 851 C CA . PRO A 1 107 ? 0.389 9.867 -10.012 1.00 86.94 107 PRO A CA 1
ATOM 852 C C . PRO A 1 107 ? -0.313 8.674 -9.355 1.00 86.94 107 PRO A C 1
ATOM 854 O O . PRO A 1 107 ? -0.192 7.535 -9.805 1.00 86.94 107 PRO A O 1
ATOM 857 N N . LEU A 1 108 ? -1.076 8.955 -8.297 1.00 91.00 108 LEU A N 1
ATOM 858 C CA . LEU A 1 108 ? -1.920 7.953 -7.651 1.00 91.00 108 LEU A CA 1
ATOM 859 C C . LEU A 1 108 ? -3.070 7.556 -8.579 1.00 91.00 108 LEU A C 1
ATOM 861 O O . LEU A 1 108 ? -3.593 8.394 -9.318 1.00 91.00 108 LEU A O 1
ATOM 865 N N . LEU A 1 109 ? -3.470 6.288 -8.513 1.00 91.88 109 LEU A N 1
ATOM 866 C CA . LEU A 1 109 ? -4.612 5.784 -9.266 1.00 91.88 109 LEU A CA 1
ATOM 867 C C . LEU A 1 109 ? -5.919 6.123 -8.550 1.00 91.88 109 LEU A C 1
ATOM 869 O O . LEU A 1 109 ? -6.004 6.097 -7.323 1.00 91.88 109 LEU A O 1
ATOM 873 N N . THR A 1 110 ? -6.954 6.417 -9.328 1.00 93.19 110 THR A N 1
ATOM 874 C CA . THR A 1 110 ? -8.333 6.431 -8.833 1.00 93.19 110 THR A CA 1
ATOM 875 C C . THR A 1 110 ? -8.909 5.015 -8.820 1.00 93.19 110 THR A C 1
ATOM 877 O O . THR A 1 110 ? -8.433 4.143 -9.546 1.00 93.19 110 THR A O 1
ATOM 880 N N . ALA A 1 111 ? -9.985 4.789 -8.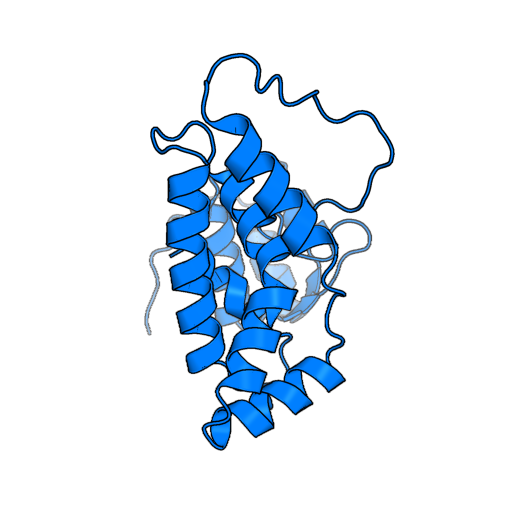061 1.00 88.94 111 ALA A N 1
ATOM 881 C CA . ALA A 1 111 ? -10.662 3.488 -8.024 1.00 88.94 111 ALA A CA 1
ATOM 882 C C . ALA A 1 111 ? -11.075 2.997 -9.429 1.00 88.94 111 ALA A C 1
ATOM 884 O O . ALA A 1 111 ? -10.861 1.839 -9.778 1.00 88.94 111 ALA A O 1
ATOM 885 N N . ASP A 1 112 ? -11.579 3.889 -10.288 1.00 91.50 112 ASP A N 1
ATOM 886 C CA . ASP A 1 112 ? -11.929 3.537 -11.671 1.00 91.50 112 ASP A CA 1
ATOM 887 C C . ASP A 1 112 ? -10.704 3.132 -12.504 1.00 91.50 112 ASP A C 1
ATOM 889 O O . ASP A 1 112 ? -10.774 2.215 -13.329 1.00 91.50 112 ASP A O 1
ATOM 893 N N . GLN A 1 113 ? -9.564 3.797 -12.288 1.00 94.62 113 GLN A N 1
ATOM 894 C CA . GLN A 1 113 ? -8.306 3.458 -12.954 1.00 94.62 113 GLN A CA 1
ATOM 895 C C . GLN A 1 113 ? -7.757 2.113 -12.469 1.00 94.62 113 GLN A C 1
ATOM 897 O O . GLN A 1 113 ? -7.277 1.336 -13.293 1.00 94.62 113 GLN A O 1
ATOM 902 N N . GLU A 1 114 ? -7.871 1.806 -11.174 1.00 93.19 114 GLU A N 1
ATOM 903 C CA . GLU A 1 114 ? -7.517 0.494 -10.619 1.00 93.19 114 GLU A CA 1
ATOM 904 C C . GLU A 1 114 ? -8.336 -0.614 -11.286 1.00 93.19 114 GLU A C 1
ATOM 906 O O . GLU A 1 114 ? -7.770 -1.585 -11.789 1.00 93.19 114 GLU A O 1
ATOM 911 N N . VAL A 1 115 ? -9.658 -0.436 -11.387 1.00 94.12 115 VAL A N 1
ATOM 912 C CA . VAL A 1 115 ? -10.552 -1.387 -12.067 1.00 94.12 115 VAL A CA 1
ATOM 913 C C . VAL A 1 115 ? -10.185 -1.528 -13.548 1.00 94.12 115 VAL A C 1
ATOM 915 O O . VAL A 1 115 ? -10.175 -2.637 -14.092 1.00 94.12 115 VAL A O 1
ATOM 918 N N . TYR A 1 116 ? -9.881 -0.419 -14.226 1.00 95.56 116 TYR A N 1
ATOM 919 C CA . TYR A 1 116 ? -9.477 -0.427 -15.632 1.00 95.56 116 TYR A CA 1
ATOM 920 C C . TYR A 1 116 ? -8.173 -1.203 -15.857 1.00 95.56 116 TYR A C 1
ATOM 922 O O . TYR A 1 116 ? -8.096 -2.029 -16.773 1.00 95.56 116 TYR A O 1
ATOM 930 N N . LEU A 1 117 ? -7.160 -0.973 -15.019 1.00 95.69 117 LEU A N 1
ATOM 931 C CA . LEU A 1 117 ? -5.885 -1.682 -15.093 1.00 95.69 117 LEU A CA 1
ATOM 932 C C . LEU A 1 117 ? -6.050 -3.157 -14.730 1.00 95.69 117 LEU A C 1
ATOM 934 O O . LEU A 1 117 ? -5.575 -4.005 -15.483 1.00 95.69 117 LEU A O 1
ATOM 938 N N . ALA A 1 118 ? -6.804 -3.482 -13.679 1.00 93.88 118 ALA A N 1
ATOM 939 C CA . ALA A 1 118 ? -7.071 -4.861 -13.274 1.00 93.88 118 ALA A CA 1
ATOM 940 C C . ALA A 1 118 ? -7.729 -5.681 -14.399 1.00 93.88 118 ALA A C 1
ATOM 942 O O . ALA A 1 118 ? -7.293 -6.792 -14.700 1.00 93.88 118 ALA A O 1
ATOM 943 N N . LYS A 1 119 ? -8.701 -5.103 -15.120 1.00 95.12 119 LYS A N 1
ATOM 944 C CA . LYS A 1 119 ? -9.317 -5.738 -16.305 1.00 95.12 119 LYS A CA 1
ATOM 945 C C . LYS A 1 119 ? -8.322 -6.014 -17.432 1.00 95.12 119 LYS A C 1
ATOM 947 O O . LYS A 1 119 ? -8.483 -6.986 -18.169 1.00 95.12 119 LYS A O 1
ATOM 952 N N . ARG A 1 120 ? -7.329 -5.142 -17.625 1.00 96.31 120 ARG A N 1
ATOM 953 C CA . ARG A 1 120 ? -6.268 -5.344 -18.625 1.00 96.31 120 ARG A CA 1
ATOM 954 C C . ARG A 1 120 ? -5.279 -6.413 -18.164 1.00 96.31 120 ARG A C 1
ATOM 956 O O . ARG A 1 120 ? -4.885 -7.250 -18.970 1.00 96.31 120 ARG A O 1
ATOM 963 N N . ILE A 1 121 ? -4.948 -6.432 -16.877 1.00 95.25 121 ILE A N 1
ATOM 964 C CA . ILE A 1 121 ? -4.075 -7.439 -16.263 1.00 95.25 121 ILE A CA 1
ATOM 965 C C . ILE A 1 121 ? -4.695 -8.839 -16.374 1.00 95.25 121 ILE A C 1
ATOM 967 O O . ILE A 1 121 ? -3.993 -9.760 -16.779 1.00 95.25 121 ILE A O 1
ATOM 971 N N . GLU A 1 122 ? -6.010 -8.994 -16.155 1.00 92.81 122 GLU A N 1
ATOM 972 C CA . GLU A 1 122 ? -6.732 -10.265 -16.386 1.00 92.81 122 GLU A CA 1
ATOM 973 C C . GLU A 1 122 ? -6.569 -10.787 -17.827 1.00 92.81 122 GLU A C 1
ATOM 975 O O . GLU A 1 122 ? -6.615 -11.991 -18.068 1.00 92.81 122 GLU A O 1
ATOM 980 N N . ARG A 1 123 ? -6.360 -9.891 -18.800 1.00 94.50 123 ARG A N 1
ATOM 981 C CA . ARG A 1 123 ? -6.135 -10.234 -20.215 1.00 94.50 123 ARG A CA 1
ATOM 982 C C . ARG A 1 123 ? -4.659 -10.493 -20.548 1.00 94.50 123 ARG A C 1
ATOM 984 O O . ARG A 1 123 ? -4.334 -10.666 -21.719 1.00 94.50 123 ARG A O 1
ATOM 991 N N . GLY A 1 124 ? -3.775 -10.499 -19.550 1.00 93.06 124 GLY A N 1
ATOM 992 C CA . GLY A 1 124 ? -2.335 -10.712 -19.714 1.00 93.06 124 GLY A CA 1
ATOM 993 C C . GLY A 1 124 ? -1.548 -9.462 -20.121 1.00 93.06 124 GLY A C 1
ATOM 994 O O . GLY A 1 124 ? -0.428 -9.581 -20.616 1.00 93.06 124 GLY A O 1
ATOM 995 N N . ASP A 1 125 ? -2.104 -8.259 -19.945 1.00 95.81 125 ASP A N 1
ATOM 996 C CA . ASP A 1 125 ? -1.413 -7.013 -20.284 1.00 95.81 125 ASP A CA 1
ATOM 997 C C . ASP A 1 125 ? -0.329 -6.672 -19.249 1.00 95.81 125 ASP A C 1
ATOM 999 O O . ASP A 1 125 ? -0.588 -6.099 -18.186 1.00 95.81 125 ASP A O 1
ATOM 1003 N N . MET A 1 126 ? 0.917 -6.995 -19.596 1.00 94.56 126 MET A N 1
ATOM 1004 C CA . MET A 1 126 ? 2.080 -6.719 -18.753 1.00 94.56 126 MET A CA 1
ATOM 1005 C C . MET A 1 126 ? 2.328 -5.221 -18.549 1.00 94.56 126 MET A C 1
ATOM 1007 O O . MET A 1 126 ? 2.825 -4.836 -17.494 1.00 94.56 126 MET A O 1
ATOM 1011 N N . SER A 1 127 ? 1.950 -4.362 -19.504 1.00 95.56 127 SER A N 1
ATOM 1012 C CA . SER A 1 127 ? 2.104 -2.910 -19.340 1.00 95.56 127 SER A CA 1
ATOM 1013 C C . SER A 1 127 ? 1.169 -2.372 -18.260 1.00 95.56 127 SER A C 1
ATOM 1015 O O . SER A 1 127 ? 1.583 -1.564 -17.432 1.00 95.56 127 SER A O 1
ATOM 1017 N N . ALA A 1 128 ? -0.067 -2.880 -18.215 1.00 95.19 128 ALA A N 1
ATOM 1018 C CA . ALA A 1 128 ? -1.028 -2.525 -17.179 1.00 95.19 128 ALA A CA 1
ATOM 1019 C C . ALA A 1 128 ? -0.567 -3.013 -15.800 1.00 95.19 128 ALA A C 1
ATOM 1021 O O . ALA A 1 128 ? -0.716 -2.286 -14.819 1.00 95.19 128 ALA A O 1
ATOM 1022 N N . LYS A 1 129 ? 0.052 -4.200 -15.738 1.00 94.88 129 LYS A N 1
ATOM 1023 C CA . LYS A 1 129 ? 0.652 -4.734 -14.509 1.00 94.88 129 LYS A CA 1
ATOM 1024 C C . LYS A 1 129 ? 1.747 -3.808 -13.985 1.00 94.88 129 LYS A C 1
ATOM 1026 O O . LYS A 1 129 ? 1.689 -3.405 -12.827 1.00 94.88 129 LYS A O 1
ATOM 1031 N N . THR A 1 130 ? 2.703 -3.435 -14.835 1.00 94.88 130 THR A N 1
ATOM 1032 C CA . THR A 1 130 ? 3.784 -2.511 -14.464 1.00 94.88 130 THR A CA 1
ATOM 1033 C C . THR A 1 130 ? 3.229 -1.171 -13.995 1.00 94.88 130 THR A C 1
ATOM 1035 O O . THR A 1 130 ? 3.596 -0.708 -1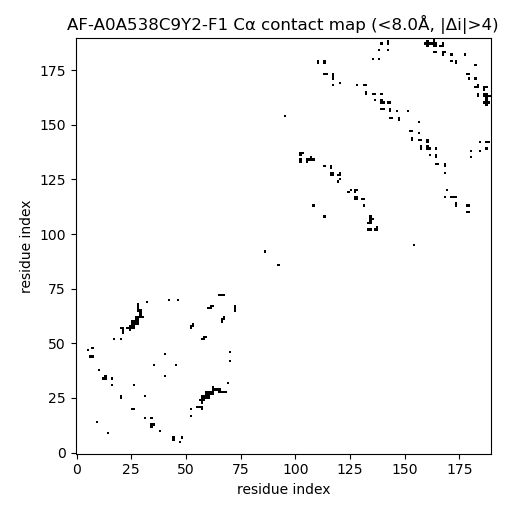2.921 1.00 94.88 130 THR A O 1
ATOM 1038 N N . GLN A 1 131 ? 2.273 -0.598 -14.731 1.00 95.12 131 GLN A N 1
ATOM 1039 C CA . GLN A 1 131 ? 1.645 0.671 -14.365 1.00 95.12 131 GLN A CA 1
ATOM 1040 C C . GLN A 1 131 ? 0.948 0.602 -12.995 1.00 95.12 131 GLN A C 1
ATOM 1042 O O . GLN A 1 131 ? 1.041 1.538 -12.200 1.00 95.12 131 GLN A O 1
ATOM 1047 N N . MET A 1 132 ? 0.262 -0.507 -12.705 1.00 95.81 132 MET A N 1
ATOM 1048 C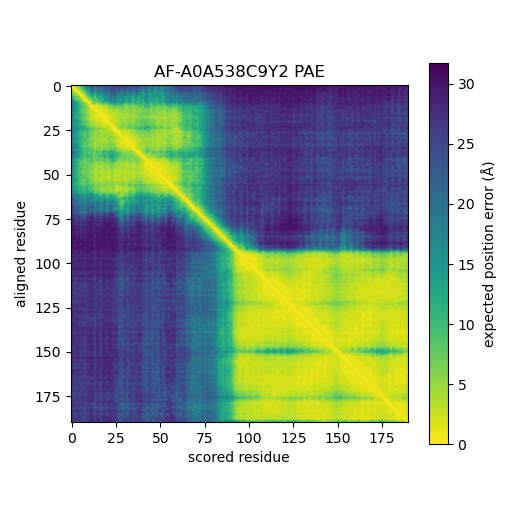 CA . MET A 1 132 ? -0.413 -0.709 -11.424 1.00 95.81 132 MET A CA 1
ATOM 1049 C C . MET A 1 132 ? 0.580 -0.875 -10.267 1.00 95.81 132 MET A C 1
ATOM 1051 O O . MET A 1 132 ? 0.336 -0.349 -9.183 1.00 95.81 132 MET A O 1
ATOM 1055 N N . ILE A 1 133 ? 1.713 -1.545 -10.498 1.00 95.56 133 ILE A N 1
ATOM 1056 C CA . ILE A 1 133 ? 2.801 -1.656 -9.516 1.00 95.56 133 ILE A CA 1
ATOM 1057 C C . ILE A 1 133 ? 3.411 -0.275 -9.250 1.00 95.56 133 ILE A C 1
ATOM 1059 O O . ILE A 1 133 ? 3.449 0.161 -8.102 1.00 95.56 133 ILE A O 1
ATOM 1063 N N . GLU A 1 134 ? 3.842 0.434 -10.295 1.00 93.69 134 GLU A N 1
ATOM 1064 C CA . GLU A 1 134 ? 4.539 1.722 -10.188 1.00 93.69 134 GLU A CA 1
ATOM 1065 C C . GLU A 1 134 ? 3.729 2.765 -9.415 1.00 93.69 134 GLU A C 1
ATOM 1067 O O . GLU A 1 134 ? 4.266 3.442 -8.536 1.00 93.69 134 GLU A O 1
ATOM 1072 N N . ALA A 1 135 ? 2.423 2.847 -9.676 1.00 94.19 135 ALA A N 1
ATOM 1073 C CA . ALA A 1 135 ? 1.550 3.792 -8.987 1.00 94.19 135 ALA A CA 1
ATOM 1074 C C . ALA A 1 135 ? 1.371 3.493 -7.487 1.00 94.19 135 ALA A C 1
ATOM 1076 O O . ALA A 1 135 ? 1.019 4.386 -6.716 1.00 94.19 135 ALA A O 1
ATOM 1077 N N . ASN A 1 136 ? 1.646 2.257 -7.062 1.00 95.31 136 ASN A N 1
ATOM 1078 C CA . ASN A 1 136 ? 1.492 1.800 -5.683 1.00 95.31 136 ASN A CA 1
ATOM 1079 C C . ASN A 1 136 ? 2.828 1.634 -4.934 1.00 95.31 136 ASN A C 1
ATOM 1081 O O . ASN A 1 136 ? 2.826 1.302 -3.749 1.00 95.31 136 ASN A O 1
ATOM 1085 N N . LEU A 1 137 ? 3.978 1.945 -5.545 1.00 93.94 137 LEU A N 1
ATOM 1086 C CA . LEU A 1 137 ? 5.283 1.872 -4.863 1.00 93.94 137 LEU A CA 1
ATOM 1087 C C . LEU A 1 137 ? 5.376 2.804 -3.643 1.00 93.94 137 LEU A C 1
ATOM 1089 O O . LEU A 1 137 ? 6.077 2.510 -2.674 1.00 93.94 137 LEU A O 1
ATOM 1093 N N . ARG A 1 138 ? 4.627 3.913 -3.640 1.00 92.88 138 ARG A N 1
ATOM 1094 C CA . ARG A 1 138 ? 4.541 4.818 -2.482 1.00 92.88 138 ARG A CA 1
ATOM 1095 C C . ARG A 1 138 ? 3.923 4.139 -1.256 1.00 92.88 138 ARG A C 1
ATOM 1097 O O . ARG A 1 138 ? 4.380 4.402 -0.144 1.00 92.88 138 ARG A O 1
ATOM 1104 N N . LEU A 1 139 ? 2.940 3.256 -1.460 1.00 92.19 139 LEU A N 1
ATOM 1105 C CA . LEU A 1 139 ? 2.304 2.479 -0.392 1.00 92.19 139 LEU A CA 1
ATOM 1106 C C . LEU A 1 139 ? 3.319 1.536 0.268 1.00 92.19 139 LEU A C 1
ATOM 1108 O O . LEU A 1 139 ? 3.431 1.510 1.493 1.00 92.19 139 LEU A O 1
ATOM 1112 N N . VAL A 1 140 ? 4.132 0.848 -0.541 1.00 93.44 140 VAL A N 1
ATOM 1113 C CA . VAL A 1 140 ? 5.213 -0.027 -0.056 1.00 93.44 140 VAL A CA 1
ATOM 1114 C C . VAL A 1 140 ? 6.175 0.742 0.839 1.00 93.44 140 VAL A C 1
ATOM 1116 O O . VAL A 1 140 ? 6.452 0.322 1.959 1.00 93.44 140 VAL A O 1
ATOM 1119 N N . VAL A 1 141 ? 6.633 1.913 0.389 1.00 91.81 141 VAL A N 1
ATOM 1120 C CA . VAL A 1 141 ? 7.544 2.756 1.174 1.00 91.81 141 VAL A CA 1
ATOM 1121 C C . VAL A 1 141 ? 6.898 3.216 2.483 1.00 91.81 141 VAL A C 1
ATOM 1123 O O . VAL A 1 141 ? 7.572 3.227 3.514 1.00 91.81 141 VAL A O 1
ATOM 1126 N N . SER A 1 142 ? 5.611 3.587 2.481 1.00 90.94 142 SER A N 1
ATOM 1127 C CA . SER A 1 142 ? 4.918 3.966 3.722 1.00 90.94 142 SER A CA 1
ATOM 1128 C C . SER A 1 142 ? 4.792 2.809 4.711 1.00 90.94 142 SER A C 1
ATOM 1130 O O . SER A 1 142 ? 5.013 3.023 5.901 1.00 90.94 142 SER A O 1
ATOM 1132 N N . ILE A 1 143 ? 4.521 1.591 4.234 1.00 86.69 143 ILE A N 1
ATOM 1133 C CA . ILE A 1 143 ? 4.416 0.406 5.092 1.00 86.69 143 ILE A CA 1
ATOM 1134 C C . ILE A 1 143 ? 5.801 0.025 5.623 1.00 86.69 143 ILE A C 1
ATOM 1136 O O . ILE A 1 143 ? 5.967 -0.105 6.835 1.00 86.69 143 ILE A O 1
ATOM 1140 N N . ALA A 1 144 ? 6.817 -0.042 4.758 1.00 88.56 144 ALA A N 1
ATOM 1141 C CA . ALA A 1 144 ? 8.191 -0.402 5.115 1.00 88.56 144 ALA A CA 1
ATOM 1142 C C . ALA A 1 144 ? 8.789 0.503 6.208 1.00 88.56 144 ALA A C 1
ATOM 1144 O O . ALA A 1 144 ? 9.538 0.031 7.063 1.00 88.56 144 ALA A O 1
ATOM 1145 N N . LYS A 1 145 ? 8.421 1.793 6.247 1.00 87.81 145 LYS A N 1
ATOM 1146 C CA . LYS A 1 145 ? 8.850 2.715 7.316 1.00 87.81 145 LYS A CA 1
ATOM 1147 C C . LYS A 1 145 ? 8.472 2.226 8.717 1.00 87.81 145 LYS A C 1
ATOM 1149 O O . LYS A 1 145 ? 9.240 2.431 9.651 1.00 87.81 145 LYS A O 1
ATOM 1154 N N . SER A 1 146 ? 7.330 1.555 8.869 1.00 86.81 146 SER A N 1
ATOM 1155 C CA . SER A 1 146 ? 6.875 1.022 10.164 1.00 86.81 146 SER A CA 1
ATOM 1156 C C . SER A 1 146 ? 7.666 -0.203 10.654 1.00 86.81 146 SER A C 1
ATOM 1158 O O . SER A 1 146 ? 7.492 -0.632 11.799 1.00 86.81 146 SER A O 1
ATOM 1160 N N . TYR A 1 147 ? 8.548 -0.748 9.806 1.00 85.12 147 TYR A N 1
ATOM 1161 C CA . TYR A 1 147 ? 9.434 -1.881 10.092 1.00 85.12 147 TYR A CA 1
ATOM 1162 C C . TYR A 1 147 ? 10.900 -1.470 10.292 1.00 85.12 147 TYR A C 1
ATOM 1164 O O . TYR A 1 147 ? 11.753 -2.325 10.538 1.00 85.12 147 TYR A O 1
ATOM 1172 N N . LEU A 1 148 ? 11.202 -0.168 10.243 1.00 83.62 148 LEU A N 1
ATOM 1173 C CA . LEU A 1 148 ? 12.533 0.349 10.554 1.00 83.62 148 LEU A CA 1
ATOM 1174 C C . LEU A 1 148 ? 12.951 -0.008 11.986 1.00 83.62 148 LEU A C 1
ATOM 1176 O O . LEU A 1 148 ? 12.131 -0.070 12.900 1.00 83.62 148 LEU A O 1
ATOM 1180 N N . GLY A 1 149 ? 14.251 -0.239 12.180 1.00 79.31 149 GLY A N 1
ATOM 1181 C CA . GLY A 1 149 ? 14.817 -0.560 13.494 1.00 79.31 149 GLY A CA 1
ATOM 1182 C C . GLY A 1 149 ? 14.651 -2.018 13.939 1.00 79.31 149 GLY A C 1
ATOM 1183 O O . GLY A 1 149 ? 15.087 -2.356 15.033 1.00 79.31 149 GLY A O 1
ATOM 1184 N N . ARG A 1 150 ? 14.088 -2.903 13.101 1.00 82.69 150 ARG A N 1
ATOM 1185 C CA . ARG A 1 150 ? 13.953 -4.350 13.382 1.00 82.69 150 ARG A CA 1
ATOM 1186 C C . ARG A 1 150 ? 15.114 -5.209 12.854 1.00 82.69 150 ARG A C 1
ATOM 1188 O O . ARG A 1 150 ? 14.972 -6.415 12.707 1.00 82.69 150 ARG A O 1
ATOM 1195 N N . GLY A 1 151 ? 16.260 -4.593 12.555 1.00 80.19 151 GLY A N 1
ATOM 1196 C CA . GLY A 1 151 ? 17.484 -5.292 12.135 1.00 80.19 151 GLY A CA 1
ATOM 1197 C C . GLY A 1 151 ? 17.655 -5.517 10.627 1.00 80.19 151 GLY A C 1
ATOM 1198 O O . GLY A 1 151 ? 18.726 -5.949 10.217 1.00 80.19 151 GLY A O 1
ATOM 1199 N N . LEU A 1 152 ? 16.658 -5.182 9.800 1.00 84.50 152 LEU A N 1
ATOM 1200 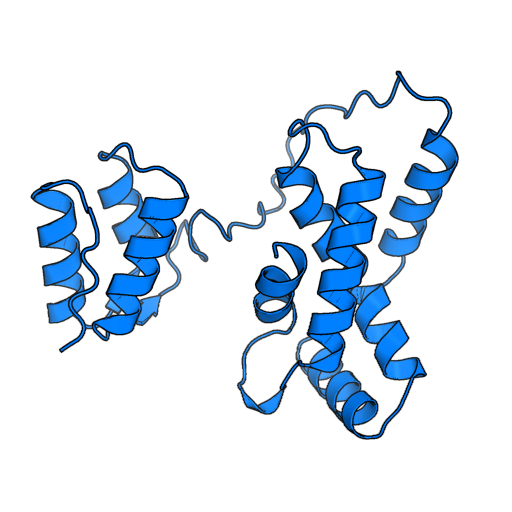C CA . LEU A 1 152 ? 16.776 -5.152 8.335 1.00 84.50 152 LEU A CA 1
ATOM 1201 C C . LEU A 1 152 ? 17.044 -3.732 7.826 1.00 84.50 152 LEU A C 1
ATOM 1203 O O . LEU A 1 152 ? 16.599 -2.751 8.433 1.00 84.50 152 LEU A O 1
ATOM 1207 N N . SER A 1 153 ? 17.752 -3.620 6.696 1.00 87.06 153 SER A N 1
ATOM 1208 C CA . SER A 1 153 ? 17.950 -2.326 6.044 1.00 87.06 153 SER A CA 1
ATOM 1209 C C . SER A 1 153 ? 16.640 -1.832 5.425 1.00 87.06 153 SER A C 1
ATOM 1211 O O . SER A 1 153 ? 15.760 -2.611 5.056 1.00 87.06 153 SER A O 1
ATOM 1213 N N . PHE A 1 154 ? 16.495 -0.513 5.281 1.00 87.50 154 PHE A N 1
ATOM 1214 C CA . PHE A 1 154 ? 15.287 0.049 4.674 1.00 87.50 154 PHE A CA 1
ATOM 1215 C C . PHE A 1 154 ? 15.109 -0.376 3.212 1.00 87.50 154 PHE A C 1
ATOM 1217 O O . PHE A 1 154 ? 13.982 -0.556 2.758 1.00 87.50 154 PHE A O 1
ATOM 1224 N N . LEU A 1 155 ? 16.217 -0.555 2.487 1.00 87.50 155 LEU A N 1
ATOM 1225 C CA . LEU A 1 155 ? 16.191 -1.067 1.121 1.00 87.50 155 LEU A CA 1
ATOM 1226 C C . LEU A 1 155 ? 15.635 -2.488 1.087 1.00 87.50 155 LEU A C 1
ATOM 1228 O O . LEU A 1 155 ? 14.746 -2.749 0.285 1.00 87.50 155 LEU A O 1
ATOM 1232 N N . ASP A 1 156 ? 16.072 -3.364 1.991 1.00 89.62 156 ASP A N 1
ATOM 1233 C CA . ASP A 1 156 ? 15.573 -4.743 2.048 1.00 89.62 156 ASP A CA 1
ATOM 1234 C C . ASP A 1 156 ? 14.069 -4.779 2.348 1.00 89.62 156 ASP A C 1
ATOM 1236 O O . ASP A 1 156 ? 13.320 -5.469 1.662 1.00 89.62 156 ASP A O 1
ATOM 1240 N N . LEU A 1 157 ? 13.600 -3.955 3.292 1.00 90.12 157 LEU A N 1
ATOM 1241 C CA . LEU A 1 157 ? 12.170 -3.831 3.607 1.00 90.12 157 LEU A CA 1
ATOM 1242 C C . LEU A 1 157 ? 11.342 -3.360 2.400 1.00 90.12 157 LEU A C 1
ATOM 1244 O O . LEU A 1 157 ? 10.242 -3.858 2.164 1.00 90.12 157 LEU A O 1
ATOM 1248 N N . ILE A 1 158 ? 11.862 -2.406 1.621 1.00 90.06 158 ILE A N 1
ATOM 1249 C CA . ILE A 1 158 ? 11.209 -1.946 0.388 1.00 90.06 158 ILE A CA 1
ATOM 1250 C C . ILE A 1 158 ? 11.186 -3.063 -0.659 1.00 90.06 158 ILE A C 1
ATOM 1252 O O . ILE A 1 158 ? 10.176 -3.222 -1.348 1.00 90.06 158 ILE A O 1
ATOM 1256 N N . GLN A 1 159 ? 12.271 -3.824 -0.798 1.00 91.06 159 GLN A N 1
ATOM 1257 C CA . GLN A 1 159 ? 12.364 -4.906 -1.776 1.00 91.06 159 GLN A CA 1
ATOM 1258 C C . GLN A 1 159 ? 11.378 -6.033 -1.453 1.00 91.06 159 GLN A C 1
ATOM 1260 O O . GLN A 1 159 ? 10.614 -6.428 -2.336 1.00 91.06 159 GLN A O 1
ATOM 1265 N N . GLU A 1 160 ? 11.322 -6.481 -0.198 1.00 92.00 160 GLU A N 1
ATOM 1266 C CA . GLU A 1 160 ? 10.352 -7.488 0.254 1.00 92.00 160 GLU A CA 1
ATOM 1267 C C . GLU A 1 160 ? 8.912 -6.996 0.072 1.00 92.00 160 GLU A C 1
ATOM 1269 O O . GLU A 1 160 ? 8.095 -7.654 -0.577 1.00 92.00 160 GLU A O 1
ATOM 1274 N N . GLY A 1 161 ? 8.616 -5.768 0.510 1.00 94.00 161 GLY A N 1
ATOM 1275 C CA . GLY A 1 161 ? 7.294 -5.178 0.313 1.00 94.00 161 GLY A CA 1
ATOM 1276 C C . GLY A 1 161 ? 6.914 -5.027 -1.168 1.00 94.00 161 GLY A C 1
ATOM 1277 O O . GLY A 1 161 ? 5.747 -5.174 -1.530 1.00 94.00 161 GLY A O 1
ATOM 1278 N N . SER A 1 162 ? 7.887 -4.801 -2.057 1.00 94.38 162 SER A N 1
ATOM 1279 C CA . SER A 1 162 ? 7.657 -4.742 -3.509 1.00 94.38 162 SER A CA 1
ATOM 1280 C C . SER A 1 162 ? 7.302 -6.114 -4.090 1.00 94.38 162 SER A C 1
ATOM 1282 O O . SER A 1 162 ? 6.452 -6.196 -4.979 1.00 94.38 162 SER A O 1
ATOM 1284 N N . LEU A 1 163 ? 7.885 -7.201 -3.574 1.00 95.25 163 LEU A N 1
ATOM 1285 C CA . LEU A 1 163 ? 7.481 -8.566 -3.933 1.00 95.25 163 LEU A CA 1
ATOM 1286 C C . LEU A 1 163 ? 6.049 -8.858 -3.469 1.00 95.25 163 LEU A C 1
ATOM 1288 O O . LEU A 1 163 ? 5.260 -9.424 -4.234 1.00 95.25 163 LEU A O 1
ATOM 1292 N N . GLY A 1 164 ? 5.698 -8.421 -2.258 1.00 95.56 164 GLY A N 1
ATOM 1293 C CA . GLY A 1 164 ? 4.330 -8.453 -1.742 1.00 95.56 164 GLY A CA 1
ATOM 1294 C C . GLY A 1 164 ? 3.349 -7.721 -2.660 1.00 95.56 164 GLY A C 1
ATOM 1295 O O . GLY A 1 164 ? 2.346 -8.291 -3.094 1.00 95.56 164 GLY A O 1
ATOM 1296 N N . LEU A 1 165 ? 3.686 -6.494 -3.063 1.00 96.94 165 LEU A N 1
ATOM 1297 C CA . LEU A 1 165 ? 2.884 -5.702 -3.997 1.00 96.94 165 LEU A CA 1
ATOM 1298 C C . LEU A 1 165 ? 2.679 -6.414 -5.343 1.00 96.94 165 LEU A C 1
ATOM 1300 O O . LEU A 1 165 ? 1.560 -6.441 -5.854 1.00 96.94 165 LEU A O 1
ATOM 1304 N N . ILE A 1 166 ? 3.723 -7.017 -5.919 1.00 95.69 166 ILE A N 1
ATOM 1305 C CA . ILE A 1 166 ? 3.606 -7.756 -7.187 1.00 95.69 166 ILE A CA 1
ATOM 1306 C C . ILE A 1 166 ? 2.596 -8.903 -7.053 1.00 95.69 166 ILE A C 1
ATOM 1308 O O . ILE A 1 166 ? 1.733 -9.060 -7.919 1.00 95.69 166 ILE A O 1
ATOM 1312 N N . ARG A 1 167 ? 2.659 -9.665 -5.953 1.00 95.19 167 ARG A N 1
ATOM 1313 C CA . ARG A 1 167 ? 1.704 -10.749 -5.667 1.00 95.19 167 ARG A CA 1
ATOM 1314 C C . ARG A 1 167 ? 0.283 -10.218 -5.480 1.00 95.19 167 ARG A C 1
ATOM 1316 O O . ARG A 1 167 ? -0.659 -10.848 -5.960 1.00 95.19 167 ARG A O 1
ATOM 1323 N N . ALA A 1 168 ? 0.127 -9.061 -4.835 1.00 94.50 168 ALA A N 1
ATOM 1324 C CA . ALA A 1 168 ? -1.168 -8.400 -4.703 1.00 94.50 168 ALA A CA 1
ATOM 1325 C C . ALA A 1 168 ? -1.755 -8.050 -6.074 1.00 94.50 168 ALA A C 1
ATOM 1327 O O . ALA A 1 168 ? -2.912 -8.356 -6.338 1.00 94.50 168 ALA A O 1
ATOM 1328 N N . VAL A 1 169 ? -0.961 -7.465 -6.975 1.00 96.00 169 VAL A N 1
ATOM 1329 C CA . VAL A 1 169 ? -1.420 -7.115 -8.330 1.00 96.00 169 VAL A CA 1
ATOM 1330 C C . VAL A 1 169 ? -1.849 -8.356 -9.118 1.00 96.00 169 VAL A C 1
ATOM 1332 O O . VAL A 1 169 ? -2.839 -8.309 -9.842 1.00 96.00 169 VAL A O 1
ATOM 1335 N N . GLU A 1 170 ? -1.144 -9.478 -8.965 1.00 91.94 170 GLU A N 1
ATOM 1336 C CA . GLU A 1 170 ? -1.490 -10.736 -9.643 1.00 91.94 170 GLU A CA 1
ATOM 1337 C C . GLU A 1 170 ? -2.796 -11.362 -9.149 1.00 91.94 170 GLU A C 1
ATOM 1339 O O . GLU A 1 170 ? -3.470 -12.054 -9.911 1.00 91.94 170 GLU A O 1
ATOM 1344 N N . LYS A 1 171 ? -3.139 -11.150 -7.876 1.00 91.25 171 LYS A N 1
ATOM 1345 C CA . LYS A 1 171 ? -4.273 -11.809 -7.213 1.00 91.25 171 LYS A CA 1
ATOM 1346 C C . LYS A 1 171 ? -5.455 -10.882 -6.941 1.00 91.25 171 LYS A C 1
ATOM 1348 O O . LYS A 1 171 ? -6.462 -11.328 -6.390 1.00 91.25 171 LYS A O 1
ATOM 1353 N N . PHE A 1 172 ? -5.340 -9.608 -7.302 1.00 93.44 172 PHE A N 1
ATOM 1354 C CA . PHE A 1 172 ? -6.374 -8.622 -7.047 1.00 93.44 172 PHE A CA 1
ATOM 1355 C C . PHE A 1 172 ? -7.641 -8.911 -7.854 1.00 93.44 172 PHE A C 1
ATOM 1357 O O . PHE A 1 172 ? -7.608 -9.035 -9.077 1.00 93.44 172 PHE A O 1
ATOM 1364 N N . ASP A 1 173 ? -8.773 -8.956 -7.154 1.00 90.94 173 ASP A N 1
ATOM 1365 C CA . ASP A 1 173 ? -10.094 -9.120 -7.751 1.00 90.94 173 ASP A CA 1
ATOM 1366 C C . ASP A 1 173 ? -10.921 -7.847 -7.558 1.00 90.94 173 ASP A C 1
ATOM 1368 O O . ASP A 1 173 ? -11.483 -7.595 -6.489 1.00 90.94 173 ASP A O 1
ATOM 1372 N N . TYR A 1 174 ? -11.023 -7.055 -8.625 1.00 90.81 174 TYR A N 1
ATOM 1373 C CA . TYR A 1 174 ? -11.776 -5.800 -8.635 1.00 90.81 174 TYR A CA 1
ATOM 1374 C C . TYR A 1 174 ? -13.291 -5.993 -8.471 1.00 90.81 174 TYR A C 1
ATOM 1376 O O . TYR A 1 174 ? -14.004 -5.025 -8.207 1.00 90.81 174 TYR A O 1
ATOM 1384 N N . ARG A 1 175 ? -13.819 -7.216 -8.635 1.00 90.75 175 ARG A N 1
ATOM 1385 C CA . ARG A 1 175 ? -15.261 -7.492 -8.506 1.00 90.75 175 ARG A CA 1
ATOM 1386 C C . ARG A 1 175 ? -15.729 -7.472 -7.053 1.00 90.75 175 ARG A C 1
ATOM 1388 O O . ARG A 1 175 ? -16.924 -7.334 -6.814 1.00 90.75 175 ARG A O 1
ATOM 1395 N N . LYS A 1 176 ? -14.802 -7.580 -6.095 1.00 86.25 176 LYS A N 1
ATOM 1396 C CA . LYS A 1 176 ? -15.097 -7.569 -4.655 1.00 86.25 176 LYS A CA 1
ATOM 1397 C C . LYS A 1 176 ? -15.425 -6.180 -4.098 1.00 86.25 176 LYS A C 1
ATOM 1399 O O . LYS A 1 176 ? -15.871 -6.088 -2.966 1.00 86.25 176 LYS A O 1
ATOM 1404 N N . GLY A 1 177 ? -15.212 -5.110 -4.867 1.00 83.06 177 GLY A N 1
ATOM 1405 C CA . GLY A 1 177 ? -15.612 -3.748 -4.489 1.00 83.06 177 GLY A CA 1
ATOM 1406 C C . GLY A 1 177 ? -14.690 -3.032 -3.494 1.00 83.06 177 GLY A C 1
ATOM 1407 O O . GLY A 1 177 ? -14.907 -1.856 -3.218 1.00 83.06 177 GLY A O 1
ATOM 1408 N N . TYR A 1 178 ? -13.641 -3.688 -2.993 1.00 86.75 178 TYR A N 1
ATOM 1409 C CA . TYR A 1 178 ? -12.626 -3.052 -2.149 1.00 86.75 178 TYR A CA 1
ATOM 1410 C C . TYR A 1 178 ? -11.544 -2.361 -2.989 1.00 86.75 178 TYR A C 1
ATOM 1412 O O . TYR A 1 178 ? -11.204 -2.816 -4.085 1.00 86.75 178 TYR A O 1
ATOM 1420 N N . LYS A 1 179 ? -10.969 -1.277 -2.452 1.00 89.19 179 LYS A N 1
ATOM 1421 C CA . LYS A 1 179 ? -9.839 -0.564 -3.071 1.00 89.19 179 LYS A CA 1
ATOM 1422 C C . LYS A 1 179 ? -8.599 -1.453 -3.126 1.00 89.19 179 LYS A C 1
ATOM 1424 O O . LYS A 1 179 ? -8.357 -2.251 -2.212 1.00 89.19 179 LYS A O 1
ATOM 1429 N N . PHE A 1 180 ? -7.768 -1.271 -4.152 1.00 92.44 180 PHE A N 1
ATOM 1430 C CA . PHE A 1 180 ? -6.538 -2.050 -4.283 1.00 92.44 180 PHE A CA 1
ATOM 1431 C C . PHE A 1 180 ? -5.579 -1.831 -3.105 1.00 92.44 180 PHE A C 1
ATOM 1433 O O . PHE A 1 180 ? -4.979 -2.790 -2.626 1.00 92.44 180 PHE A O 1
ATOM 1440 N N . SER A 1 181 ? -5.472 -0.602 -2.595 1.00 88.50 181 SER A N 1
ATOM 1441 C CA . SER A 1 181 ? -4.584 -0.261 -1.474 1.00 88.50 181 SER A CA 1
ATOM 1442 C C . SER A 1 181 ? -4.857 -1.087 -0.211 1.00 88.50 181 SER A C 1
ATOM 1444 O O . SER A 1 181 ? -3.918 -1.552 0.436 1.00 88.50 181 SER A O 1
ATOM 1446 N N . THR A 1 182 ? -6.133 -1.310 0.117 1.00 88.56 182 THR A N 1
ATOM 1447 C CA . THR A 1 182 ? -6.554 -2.125 1.267 1.00 88.56 182 THR A CA 1
ATOM 1448 C C . THR A 1 182 ? -6.106 -3.570 1.080 1.00 88.56 182 THR A C 1
ATOM 1450 O O . THR A 1 182 ? -5.461 -4.150 1.946 1.00 88.56 182 THR A O 1
ATOM 1453 N N . TYR A 1 183 ? -6.355 -4.137 -0.103 1.00 89.06 183 TYR A N 1
ATOM 1454 C CA . TYR A 1 183 ? -5.931 -5.497 -0.422 1.00 89.06 183 TYR A CA 1
ATOM 1455 C C . TYR A 1 183 ? -4.404 -5.651 -0.412 1.00 89.06 183 TYR A C 1
ATOM 1457 O O . TYR A 1 183 ? -3.878 -6.589 0.183 1.00 89.06 183 TYR A O 1
ATOM 1465 N N . ALA A 1 184 ? -3.685 -4.723 -1.045 1.00 91.50 184 ALA A N 1
ATOM 1466 C CA . ALA A 1 184 ? -2.234 -4.764 -1.179 1.00 91.50 184 ALA A CA 1
ATOM 1467 C C . ALA A 1 184 ? -1.510 -4.676 0.167 1.00 91.50 184 ALA A C 1
ATOM 1469 O O . ALA A 1 184 ? -0.448 -5.274 0.318 1.00 91.50 184 ALA A O 1
ATOM 1470 N N . THR A 1 185 ? -2.089 -3.985 1.149 1.00 91.12 185 THR A N 1
ATOM 1471 C CA . THR A 1 185 ? -1.483 -3.818 2.477 1.00 91.12 185 THR A CA 1
ATOM 1472 C C . THR A 1 185 ? -1.200 -5.164 3.148 1.00 91.12 185 THR A C 1
ATOM 1474 O O . THR A 1 185 ? -0.096 -5.358 3.655 1.00 91.12 185 THR A O 1
ATOM 1477 N N . TRP A 1 186 ? -2.121 -6.129 3.056 1.00 90.25 186 TRP A N 1
ATOM 1478 C CA . TRP A 1 186 ? -1.928 -7.487 3.581 1.00 90.25 186 TRP A CA 1
ATOM 1479 C C . TRP A 1 186 ? -0.748 -8.212 2.934 1.00 90.25 186 TRP A C 1
ATOM 1481 O O . TRP A 1 186 ? 0.052 -8.834 3.620 1.00 90.25 186 TRP A O 1
ATOM 1491 N N . TRP A 1 187 ? -0.594 -8.093 1.615 1.00 92.06 187 TRP A N 1
ATOM 1492 C CA . TRP A 1 187 ? 0.501 -8.748 0.895 1.00 92.06 187 TRP A CA 1
ATOM 1493 C C . TRP A 1 187 ? 1.857 -8.092 1.120 1.00 92.06 187 TRP A C 1
ATOM 1495 O O . TRP A 1 187 ? 2.867 -8.775 1.024 1.00 92.06 187 TRP A O 1
ATOM 1505 N N . ILE A 1 188 ? 1.887 -6.778 1.353 1.00 89.19 188 ILE A N 1
ATOM 1506 C CA . ILE A 1 188 ? 3.125 -6.019 1.577 1.00 89.19 188 ILE A CA 1
ATOM 1507 C C . ILE A 1 188 ? 3.672 -6.270 2.990 1.00 89.19 188 ILE A C 1
ATOM 1509 O O . ILE A 1 188 ? 4.879 -6.181 3.195 1.00 89.19 188 ILE A O 1
ATOM 1513 N N . ARG A 1 189 ? 2.794 -6.543 3.965 1.00 87.94 189 ARG A N 1
ATOM 1514 C CA . ARG A 1 189 ? 3.173 -6.812 5.362 1.00 87.94 189 ARG A CA 1
ATOM 1515 C C . ARG A 1 189 ? 3.633 -8.250 5.616 1.00 87.94 189 ARG A C 1
ATOM 1517 O O . ARG A 1 189 ? 4.325 -8.465 6.609 1.00 87.94 189 ARG A O 1
ATOM 1524 N N . GLN A 1 190 ? 3.204 -9.185 4.768 1.00 78.38 190 GLN A N 1
ATOM 1525 C CA . GLN A 1 190 ? 3.463 -10.625 4.870 1.00 78.38 190 GLN A CA 1
ATOM 1526 C C . GLN A 1 190 ? 4.891 -10.992 4.467 1.00 78.38 190 GLN A C 1
ATOM 1528 O O . GLN A 1 190 ? 5.512 -11.784 5.208 1.00 78.38 190 GLN A O 1
#

Mean predicted aligned error: 16.59 Å

Nearest PDB structures (foldseek):
  5ipl-assembly1_F  TM=9.748E-01  e=9.420E-10  Escherichia coli
  6uu9-assembly1_FFF  TM=9.813E-01  e=4.406E-09  Escherichia coli
  6uu7-assembly1_FFF  TM=9.770E-01  e=7.111E-09  Escherichia coli K-12
  6uu8-assembly1_FFF  TM=9.756E-01  e=1.088E-08  Escherichia coli
  6omf-assembly1_F  TM=9.870E-01  e=1.954E-08  Salmonella enterica subsp. enterica serovar Typhimurium

pLDDT: mean 74.38, std 19.36, range [30.67, 96.94]

Sequence (190 aa):
MLTVDISLPDVEELQKLVQEGLEKGVLNYDEIATALDDVELNKEQIEDFYTYLIDHGVELMEGETHKHPPHEQLPAPEEEKGPKLDLSVEPSLDSLRLYLREIGKVPLLTADQEVYLAKRIERGDMSAKTQMIEANLRLVVSIAKSYLGRGLSFLDLIQEGSLGLIRAVEKFDYRKGYKFSTYATWWIRQ

Radius of gyration: 19.6 Å; Cα contacts (8 Å, |Δi|>4): 158; chains: 1; bounding box: 54×44×52 Å

Foldseek 3Di:
DDPPPLPDPPDPLLVVQLVVQLVVLEDELVSVVVSCVPPPDDPVSQVVSVVVSVVSRGHYQYDPVRHDHPVPPPDDPDPDDDDPPPVPPDPCVVVVVVVVVQLVPQAADDLVLLVVLLVVVVVVPVVSLVSQLSNCLVLQLSLLVVVPPVPDDSVVLSVLLSVLQSVLSNPDDSVVVDGSSVSSSVSSVD